Protein AF-0000000081295680 (afdb_homodimer)

Secondary structure (DSSP, 8-state):
----------HHHHHHHHHHHHHHHHHHHHHHH-GGGGGGGEEEEEEEEETTEEEESHHHHHHHHHHHTGGG-EEEEEEEEEEE-GGG-EEEEEEEEEE-TT--EEEEEEEEEEEEETTEEEEEEEEEEE-------S--GGGGGGGGG-------------/----------HHHHHHHHHHHHHHHHHHHHHHH-GGGGGGGEEEEEEEEETTEEEESHHHHHHHHHHHTGGG-EEEEEEEEEEE-GGG-EEEEEEEEEE-TT--EEEEEEEEEEEEETTEEEEEEEEEEE-------S--GGGGGGGGG-------------

Foldseek 3Di:
DDPPPPPDPDPLFVVQVVVQVVVVVVLLVCLQVPLQCNLVLAAQQAWEADPVDTDHGSVRVNVVSVVVNSVQKDWAWDDWDWDQDDPRKIKIKIWTWIAGPVRDTWIKIKIFIWDDDDPGIGTRYMYIDTDPPPPVDPPPPDPPPPPPPDDPPPPPPDPDDD/DDPPPPPDPDPLFVVQVVVQVVVVVVLLVCLQDPLLCNLVLAAQQAWEADPVDIDHGSVRVNVVSVVVNSVQKDWDWDDWDWDQDDPRKIKIKIWTWIAGPVRDTWIKIKIFIWDDDDPGIGTRYMYIDTDPPPPVDPPPPDPPPPPPPDDPPPPPPPPDDD

InterPro domains:
  IPR002075 Nuclear transport factor 2 domain [PF02136] (22-129)
  IPR018222 Nuclear transport factor 2, eukaryote [PS50177] (19-130)
  IPR018222 Nuclear transport factor 2, eukaryote [cd00780] (15-129)
  IPR032710 NTF2-like domain superfamily [SSF54427] (16-129)
  IPR039539 Ras GTPase-activating protein-binding protein [PTHR10693] (16-141)

Structure (mmCIF, N/CA/C/O backbone):
data_AF-0000000081295680-model_v1
#
loop_
_entity.id
_entity.type
_entity.pdbx_description
1 polymer OLC1v1019454C1
#
loop_
_atom_site.group_PDB
_atom_site.id
_atom_site.type_symbol
_atom_site.label_atom_id
_atom_site.label_alt_id
_atom_site.label_comp_id
_atom_site.label_asym_id
_atom_site.label_entity_id
_atom_site.label_seq_id
_atom_site.pdbx_PDB_ins_code
_atom_site.Cartn_x
_atom_site.Cartn_y
_atom_site.Cartn_z
_atom_site.occupancy
_atom_site.B_iso_or_equiv
_atom_site.auth_seq_id
_atom_site.auth_comp_id
_atom_site.auth_asym_id
_atom_site.auth_atom_id
_atom_site.pdbx_PDB_model_num
ATOM 1 N N . MET A 1 1 ? 17.703 -33.688 19.031 1 31.61 1 MET A N 1
ATOM 2 C CA . MET A 1 1 ? 16.703 -33.188 18.094 1 31.61 1 MET A CA 1
ATOM 3 C C . MET A 1 1 ? 16.406 -31.719 18.344 1 31.61 1 MET A C 1
ATOM 5 O O . MET A 1 1 ? 15.781 -31.359 19.359 1 31.61 1 MET A O 1
ATOM 9 N N . THR A 1 2 ? 17.266 -30.797 18.047 1 39.97 2 THR A N 1
ATOM 10 C CA . THR A 1 2 ? 17.375 -29.375 18.406 1 39.97 2 THR A CA 1
ATOM 11 C C . THR A 1 2 ? 16.203 -28.578 17.812 1 39.97 2 THR A C 1
ATOM 13 O O . THR A 1 2 ? 15.844 -28.766 16.656 1 39.97 2 THR A O 1
ATOM 16 N N . MET A 1 3 ? 15.219 -28.312 18.562 1 37.78 3 MET A N 1
ATOM 17 C CA . MET A 1 3 ? 14.047 -27.5 18.234 1 37.78 3 MET A CA 1
ATOM 18 C C . MET A 1 3 ? 14.43 -26.297 17.406 1 37.78 3 MET A C 1
ATOM 20 O O . MET A 1 3 ? 15.445 -25.641 17.672 1 37.78 3 MET A O 1
ATOM 24 N N . PRO A 1 4 ? 14.188 -26.297 16.094 1 43.94 4 PRO A N 1
ATOM 25 C CA . PRO A 1 4 ? 14.539 -25.078 15.383 1 43.94 4 PRO A CA 1
ATOM 26 C C . PRO A 1 4 ? 14.133 -23.812 16.125 1 43.94 4 PRO A C 1
ATOM 28 O O . PRO A 1 4 ? 13.078 -23.781 16.766 1 43.94 4 PRO A O 1
ATOM 31 N N . SER A 1 5 ? 15 -23.172 16.812 1 41.72 5 SER A N 1
ATOM 32 C CA . SER A 1 5 ? 14.828 -21.922 17.547 1 41.72 5 SER A CA 1
ATOM 33 C C . SER A 1 5 ? 13.992 -20.922 16.75 1 41.72 5 SER A C 1
ATOM 35 O O . SER A 1 5 ? 14.328 -20.594 15.617 1 41.72 5 SER A O 1
ATOM 37 N N . VAL A 1 6 ? 12.727 -20.938 16.828 1 46.84 6 VAL A N 1
ATOM 38 C CA . VAL A 1 6 ? 11.922 -19.859 16.266 1 46.84 6 VAL A CA 1
ATOM 39 C C . VAL A 1 6 ? 12.633 -18.516 16.484 1 46.84 6 VAL A C 1
ATOM 41 O O . VAL A 1 6 ? 12.93 -18.141 17.625 1 46.84 6 VAL A O 1
ATOM 44 N N . SER A 1 7 ? 13.547 -18.203 15.641 1 45.34 7 SER A N 1
ATOM 45 C CA . SER A 1 7 ? 14.359 -16.984 15.734 1 45.34 7 SER A CA 1
ATOM 46 C C . SER A 1 7 ? 13.531 -15.797 16.203 1 45.34 7 SER A C 1
ATOM 48 O O . SER A 1 7 ? 12.398 -15.609 15.758 1 45.34 7 SER A O 1
ATOM 50 N N . ALA A 1 8 ? 13.664 -15.352 17.359 1 48.41 8 ALA A N 1
ATOM 51 C CA . ALA A 1 8 ? 13.164 -14.133 17.984 1 48.41 8 ALA A CA 1
ATOM 52 C C . ALA A 1 8 ? 13.141 -12.977 16.984 1 48.41 8 ALA A C 1
ATOM 54 O O . ALA A 1 8 ? 14.016 -12.883 16.125 1 48.41 8 ALA A O 1
ATOM 55 N N . PRO A 1 9 ? 11.914 -12.422 16.797 1 54.56 9 PRO A N 1
ATOM 56 C CA . PRO A 1 9 ? 11.93 -11.281 15.875 1 54.56 9 PRO A CA 1
ATOM 57 C C . PRO A 1 9 ? 13.125 -10.359 16.109 1 54.56 9 PRO A C 1
ATOM 59 O O . PRO A 1 9 ? 13.547 -10.156 17.25 1 54.56 9 PRO A O 1
ATOM 62 N N . ASP A 1 10 ? 13.961 -10.094 15.133 1 61.59 10 ASP A N 1
ATOM 63 C CA . ASP A 1 10 ? 15.133 -9.211 15.125 1 61.59 10 ASP A CA 1
ATOM 64 C C . ASP A 1 10 ? 14.789 -7.84 15.695 1 61.59 10 ASP A C 1
ATOM 66 O O . ASP A 1 10 ? 13.742 -7.273 15.383 1 61.59 10 ASP A O 1
ATOM 70 N N . PRO A 1 11 ? 15.352 -7.465 16.844 1 62.59 11 PRO A N 1
ATOM 71 C CA . PRO A 1 11 ? 15.125 -6.176 17.5 1 62.59 11 PRO A CA 1
ATOM 72 C C . PRO A 1 11 ? 14.977 -5.023 16.5 1 62.59 11 PRO A C 1
ATOM 74 O O . PRO A 1 11 ? 14.227 -4.082 16.75 1 62.59 11 PRO A O 1
ATOM 77 N N . THR A 1 12 ? 15.656 -4.984 15.391 1 67.69 12 THR A N 1
ATOM 78 C CA . THR A 1 12 ? 15.562 -3.928 14.391 1 67.69 12 THR A CA 1
ATOM 79 C C . THR A 1 12 ? 14.172 -3.9 13.758 1 67.69 12 THR A C 1
ATOM 81 O O . THR A 1 12 ? 13.617 -2.828 13.516 1 67.69 12 THR A O 1
ATOM 84 N N . SER A 1 13 ? 13.695 -5.09 13.617 1 69.69 13 SER A N 1
ATOM 85 C CA . SER A 1 13 ? 12.359 -5.188 13.039 1 69.69 13 SER A CA 1
ATOM 86 C C . SER A 1 13 ? 11.305 -4.625 13.984 1 69.69 13 SER A C 1
ATOM 88 O O . SER A 1 13 ? 10.391 -3.918 13.562 1 69.69 13 SER A O 1
ATOM 90 N N . GLN A 1 14 ? 11.523 -4.812 15.227 1 76.62 14 GLN A N 1
ATOM 91 C CA . GLN A 1 14 ? 10.57 -4.301 16.203 1 76.62 14 GLN A CA 1
ATOM 92 C C . GLN A 1 14 ? 10.625 -2.777 16.281 1 76.62 14 GLN A C 1
ATOM 94 O O . GLN A 1 14 ? 9.586 -2.121 16.422 1 76.62 14 GLN A O 1
ATOM 99 N N . ARG A 1 15 ? 11.789 -2.277 16.188 1 77.75 15 ARG A N 1
ATOM 100 C CA . ARG A 1 15 ? 11.938 -0.826 16.203 1 77.75 15 ARG A CA 1
ATOM 101 C C . ARG A 1 15 ? 11.281 -0.2 14.977 1 77.75 15 ARG A C 1
ATOM 103 O O . ARG A 1 15 ? 10.594 0.816 15.086 1 77.75 15 ARG A O 1
ATOM 110 N N . ALA A 1 16 ? 11.508 -0.858 13.859 1 79.69 16 ALA A N 1
ATOM 111 C CA . ALA A 1 16 ? 10.898 -0.367 12.617 1 79.69 16 ALA A CA 1
ATOM 112 C C . ALA A 1 16 ? 9.375 -0.395 12.711 1 79.69 16 ALA A C 1
ATOM 114 O O . ALA A 1 16 ? 8.703 0.522 12.234 1 79.69 16 ALA A O 1
ATOM 115 N N . LYS A 1 17 ? 8.898 -1.401 13.414 1 83.06 17 LYS A N 1
ATOM 116 C CA . LYS A 1 17 ? 7.453 -1.523 13.562 1 83.06 17 LYS A CA 1
ATOM 117 C C . LYS A 1 17 ? 6.898 -0.414 14.453 1 83.06 17 LYS A C 1
ATOM 119 O O . LYS A 1 17 ? 5.891 0.211 14.109 1 83.06 17 LYS A O 1
ATOM 124 N N . VAL A 1 18 ? 7.559 -0.199 15.539 1 87.56 18 VAL A N 1
ATOM 125 C CA . VAL A 1 18 ? 7.117 0.854 16.453 1 87.56 18 VAL A CA 1
ATOM 126 C C . VAL A 1 18 ? 7.211 2.209 15.75 1 87.56 18 VAL A C 1
ATOM 128 O O . VAL A 1 18 ? 6.285 3.018 15.828 1 87.56 18 VAL A O 1
ATOM 131 N N . MET A 1 19 ? 8.234 2.445 15.023 1 88.44 19 MET A N 1
ATOM 132 C CA . MET A 1 19 ? 8.43 3.689 14.281 1 88.44 19 MET A CA 1
ATOM 133 C C . MET A 1 19 ? 7.352 3.861 13.219 1 88.44 19 MET A C 1
ATOM 135 O O . MET A 1 19 ? 6.812 4.957 13.047 1 88.44 19 MET A O 1
ATOM 139 N N . GLY A 1 20 ? 7.062 2.795 12.539 1 92.62 20 GLY A N 1
ATOM 140 C CA . GLY A 1 20 ? 6.051 2.857 11.492 1 92.62 20 GLY A CA 1
ATOM 141 C C . GLY A 1 20 ? 4.672 3.201 12.016 1 92.62 20 GLY A C 1
ATOM 142 O O . GLY A 1 20 ? 3.955 4.008 11.414 1 92.62 20 GLY A O 1
ATOM 143 N N . ILE A 1 21 ? 4.309 2.643 13.188 1 93.38 21 ILE A N 1
ATOM 144 C CA . ILE A 1 21 ? 3.012 2.898 13.797 1 93.38 21 ILE A CA 1
ATOM 145 C C . ILE A 1 21 ? 2.941 4.348 14.273 1 93.38 21 ILE A C 1
ATOM 147 O O . ILE A 1 21 ? 1.962 5.047 14.008 1 93.38 21 ILE A O 1
ATOM 151 N N . THR A 1 22 ? 3.961 4.785 14.93 1 94.75 22 THR A N 1
ATOM 152 C CA . THR A 1 22 ? 4.023 6.164 15.406 1 94.75 22 THR A CA 1
ATOM 153 C C . THR A 1 22 ? 3.955 7.145 14.234 1 94.75 22 THR A C 1
ATOM 155 O O . THR A 1 22 ? 3.244 8.148 14.305 1 94.75 22 THR A O 1
ATOM 158 N N . PHE A 1 23 ? 4.66 6.855 13.211 1 96.81 23 PHE A N 1
ATOM 159 C CA . PHE A 1 23 ? 4.637 7.691 12.016 1 96.81 23 PHE A CA 1
ATOM 160 C C . PHE A 1 23 ? 3.225 7.801 11.453 1 96.81 23 PHE A C 1
ATOM 162 O O . PHE A 1 23 ? 2.746 8.906 11.172 1 96.81 23 PHE A O 1
ATOM 169 N N . ALA A 1 24 ? 2.6 6.684 11.258 1 97.38 24 ALA A N 1
ATOM 170 C CA . ALA A 1 24 ? 1.268 6.672 10.656 1 97.38 24 ALA A CA 1
ATOM 171 C C . ALA A 1 24 ? 0.293 7.523 11.469 1 97.38 24 ALA A C 1
ATOM 173 O O . ALA A 1 24 ? -0.471 8.312 10.906 1 97.38 24 ALA A O 1
ATOM 174 N N . LYS A 1 25 ? 0.343 7.371 12.734 1 96.69 25 LYS A N 1
ATOM 175 C CA . LYS A 1 25 ? -0.543 8.133 13.609 1 96.69 25 LYS A CA 1
ATOM 176 C C . LYS A 1 25 ? -0.237 9.625 13.539 1 96.69 25 LYS A C 1
ATOM 178 O O . LYS A 1 25 ? -1.147 10.445 13.406 1 96.69 25 LYS A O 1
ATOM 183 N N . GLN A 1 26 ? 1 9.945 13.633 1 96.94 26 GLN A N 1
ATOM 184 C CA . GLN A 1 26 ? 1.416 11.336 13.586 1 96.94 26 GLN A CA 1
ATOM 185 C C . GLN A 1 26 ? 1.055 11.977 12.25 1 96.94 26 GLN A C 1
ATOM 187 O O . GLN A 1 26 ? 0.567 13.109 12.203 1 96.94 26 GLN A O 1
ATOM 192 N N . TYR A 1 27 ? 1.294 11.289 11.227 1 98 27 TYR A N 1
ATOM 193 C CA . TYR A 1 27 ? 1.008 11.773 9.883 1 98 27 TYR A CA 1
ATOM 194 C C . TYR A 1 27 ? -0.461 12.156 9.742 1 98 27 TYR A C 1
ATOM 196 O O . TYR A 1 27 ? -0.784 13.258 9.289 1 98 27 TYR A O 1
ATOM 204 N N . HIS A 1 28 ? -1.268 11.273 10.117 1 97.56 28 HIS A N 1
ATOM 205 C CA . HIS A 1 28 ? -2.691 11.492 9.891 1 97.56 28 HIS A CA 1
ATOM 206 C C . HIS A 1 28 ? -3.26 12.508 10.875 1 97.56 28 HIS A C 1
ATOM 208 O O . HIS A 1 28 ? -4.215 13.219 10.562 1 97.56 28 HIS A O 1
ATOM 214 N N . ARG A 1 29 ? -2.732 12.5 12.023 1 97 29 ARG A N 1
ATOM 215 C CA . ARG A 1 29 ? -3.096 13.57 12.945 1 97 29 ARG A CA 1
ATOM 216 C C . ARG A 1 29 ? -2.74 14.938 12.359 1 97 29 ARG A C 1
ATOM 218 O O . ARG A 1 29 ? -3.562 15.852 12.375 1 97 29 ARG A O 1
ATOM 225 N N . LE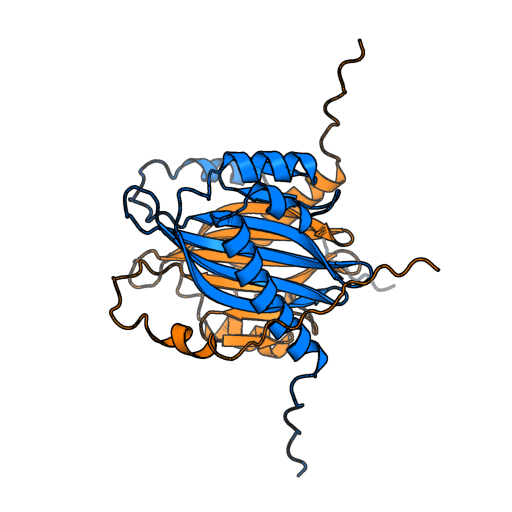U A 1 30 ? -1.464 15.117 11.883 1 97.5 30 LEU A N 1
ATOM 226 C CA . LEU A 1 30 ? -1.032 16.375 11.273 1 97.5 30 LEU A CA 1
ATOM 227 C C . LEU A 1 30 ? -1.889 16.703 10.055 1 97.5 30 LEU A C 1
ATOM 229 O O . LEU A 1 30 ? -2.225 17.859 9.828 1 97.5 30 LEU A O 1
ATOM 233 N N . LEU A 1 31 ? -2.236 15.656 9.328 1 96.69 31 LEU A N 1
ATOM 234 C CA . LEU A 1 31 ? -3.061 15.852 8.141 1 96.69 31 LEU A CA 1
ATOM 235 C C . LEU A 1 31 ? -4.379 16.531 8.5 1 96.69 31 LEU A C 1
ATOM 237 O O . LEU A 1 31 ? -4.844 17.406 7.77 1 96.69 31 LEU A O 1
ATOM 241 N N . SER A 1 32 ? -4.973 16.172 9.547 1 95.44 32 SER A N 1
ATOM 242 C CA . SER A 1 32 ? -6.273 16.703 9.938 1 95.44 32 SER A CA 1
ATOM 243 C C . SER A 1 32 ? -6.129 18 10.703 1 95.44 32 SER A C 1
ATOM 245 O O . SER A 1 32 ? -7.016 18.859 10.648 1 95.44 32 SER A O 1
ATOM 247 N N . GLN A 1 33 ? -5.07 18.266 11.391 1 96.12 33 GLN A N 1
ATOM 248 C CA . GLN A 1 33 ? -4.969 19.391 12.32 1 96.12 33 GLN A CA 1
ATOM 249 C C . GLN A 1 33 ? -4.105 20.5 11.742 1 96.12 33 GLN A C 1
ATOM 251 O O . GLN A 1 33 ? -4.426 21.688 11.898 1 96.12 33 GLN A O 1
ATOM 256 N N . GLN A 1 34 ? -2.975 20.125 11.195 1 96.75 34 GLN A N 1
ATOM 257 C CA . GLN A 1 34 ? -2.006 21.078 10.672 1 96.75 34 GLN A CA 1
ATOM 258 C C . GLN A 1 34 ? -1.446 20.609 9.336 1 96.75 34 GLN A C 1
ATOM 260 O O . GLN A 1 34 ? -0.251 20.344 9.219 1 96.75 34 GLN A O 1
ATOM 265 N N . PRO A 1 35 ? -2.318 20.641 8.273 1 96 35 PRO A N 1
ATOM 266 C CA . PRO A 1 35 ? -1.888 20.109 6.98 1 96 35 PRO A CA 1
ATOM 267 C C . PRO A 1 35 ? -0.669 20.844 6.422 1 96 35 PRO A C 1
ATOM 269 O O . PRO A 1 35 ? 0.091 20.266 5.633 1 96 35 PRO A O 1
ATOM 272 N N . GLN A 1 36 ? -0.314 22.062 6.855 1 95.25 36 GLN A N 1
ATOM 273 C CA . GLN A 1 36 ? 0.81 22.844 6.348 1 95.25 36 GLN A CA 1
ATOM 274 C C . GLN A 1 36 ? 2.139 22.297 6.852 1 95.25 36 GLN A C 1
ATOM 276 O O . GLN A 1 36 ? 3.203 22.688 6.379 1 95.25 36 GLN A O 1
ATOM 281 N N . LEU A 1 37 ? 2.072 21.359 7.789 1 96.56 37 LEU A N 1
ATOM 282 C CA . LEU A 1 37 ? 3.301 20.812 8.344 1 96.56 37 LEU A CA 1
ATOM 283 C C . LEU A 1 37 ? 3.584 19.422 7.75 1 96.56 37 LEU A C 1
ATOM 285 O O . LEU A 1 37 ? 4.676 18.891 7.93 1 96.56 37 LEU A O 1
ATOM 289 N N . VAL A 1 38 ? 2.627 18.828 7.012 1 96.38 38 VAL A N 1
ATOM 290 C CA . VAL A 1 38 ? 2.732 17.453 6.551 1 96.38 38 VAL A CA 1
ATOM 291 C C . VAL A 1 38 ? 3.869 17.328 5.539 1 96.38 38 VAL A C 1
ATOM 293 O O . VAL A 1 38 ? 4.539 16.297 5.465 1 96.38 38 VAL A O 1
ATOM 296 N N . HIS A 1 39 ? 4.168 18.422 4.816 1 94.06 39 HIS A N 1
ATOM 297 C CA . HIS A 1 39 ? 5.207 18.406 3.793 1 94.06 39 HIS A CA 1
ATOM 298 C C . HIS A 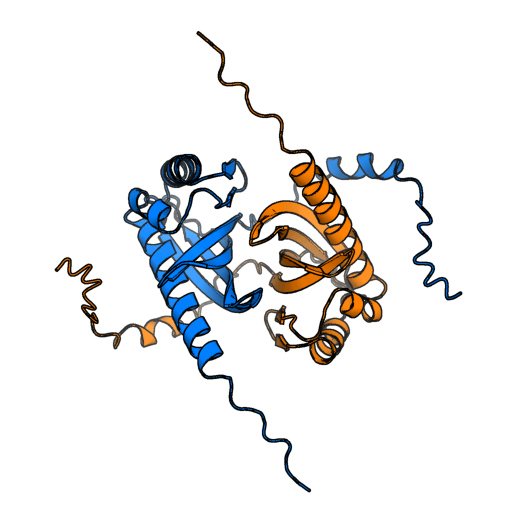1 39 ? 6.578 18.141 4.41 1 94.06 39 HIS A C 1
ATOM 300 O O . HIS A 1 39 ? 7.512 17.75 3.705 1 94.06 39 HIS A O 1
ATOM 306 N N . LYS A 1 40 ? 6.719 18.328 5.703 1 94.69 40 LYS A N 1
ATOM 307 C CA . LYS A 1 40 ? 7.996 18.125 6.379 1 94.69 40 LYS A CA 1
ATOM 308 C C . LYS A 1 40 ? 8.406 16.656 6.363 1 94.69 40 LYS A C 1
ATOM 310 O O . LYS A 1 40 ? 9.578 16.328 6.578 1 94.69 40 LYS A O 1
ATOM 315 N N . PHE A 1 41 ? 7.445 15.742 6.172 1 95.38 41 PHE A N 1
ATOM 316 C CA . PHE A 1 41 ? 7.746 14.32 6.066 1 95.38 41 PHE A CA 1
ATOM 317 C C . PHE A 1 41 ? 8.328 13.992 4.695 1 95.38 41 PHE A C 1
ATOM 319 O O . PHE A 1 41 ? 8.836 12.891 4.48 1 95.38 41 PHE A O 1
ATOM 326 N N . TYR A 1 42 ? 8.25 14.906 3.736 1 94.94 42 TYR A N 1
ATOM 327 C CA . TYR A 1 42 ? 8.633 14.648 2.352 1 94.94 42 TYR A CA 1
ATOM 328 C C . TYR A 1 42 ? 9.922 15.375 1.993 1 94.94 42 TYR A C 1
ATOM 330 O O . TYR A 1 42 ? 10.352 16.281 2.715 1 94.94 42 TYR A O 1
ATOM 338 N N . GLN A 1 43 ? 10.477 14.922 0.875 1 91.19 43 GLN A N 1
ATOM 339 C CA . GLN A 1 43 ? 11.664 15.547 0.311 1 91.19 43 GLN A CA 1
ATOM 340 C C . GLN A 1 43 ? 11.5 15.797 -1.186 1 91.19 43 GLN A C 1
ATOM 342 O O . GLN A 1 43 ? 10.422 15.578 -1.742 1 91.19 43 GLN A O 1
ATOM 347 N N . GLY A 1 44 ? 12.562 16.359 -1.749 1 88.69 44 GLY A N 1
ATOM 348 C CA . GLY A 1 44 ? 12.5 16.75 -3.148 1 88.69 44 GLY A CA 1
ATOM 349 C C . GLY A 1 44 ? 12.297 15.57 -4.09 1 88.69 44 GLY A C 1
ATOM 350 O O . GLY A 1 44 ? 11.789 15.742 -5.199 1 88.69 44 GLY A O 1
ATOM 351 N N . SER A 1 45 ? 12.602 14.383 -3.719 1 89.5 45 SER A N 1
ATOM 352 C CA . SER A 1 45 ? 12.477 13.211 -4.586 1 89.5 45 SER A CA 1
ATOM 353 C C . SER A 1 45 ? 11.227 12.406 -4.25 1 89.5 45 SER A C 1
ATOM 355 O O . SER A 1 45 ? 11.055 11.289 -4.746 1 89.5 45 SER A O 1
ATOM 357 N N . SER A 1 46 ? 10.414 12.992 -3.385 1 93.75 46 SER A N 1
ATOM 358 C CA . SER A 1 46 ? 9.234 12.266 -2.924 1 93.75 46 SER A CA 1
ATOM 359 C C . SER A 1 46 ? 8.102 12.344 -3.939 1 93.75 46 SER A C 1
ATOM 361 O O . SER A 1 46 ? 8.031 13.297 -4.727 1 93.75 46 SER A O 1
ATOM 363 N N . PHE A 1 47 ? 7.273 11.32 -3.908 1 92.94 47 PHE A N 1
ATOM 364 C CA . PHE A 1 47 ? 6.09 11.266 -4.762 1 92.94 47 PHE A CA 1
ATOM 365 C C . PHE A 1 47 ? 4.836 11.039 -3.93 1 92.94 47 PHE A C 1
ATOM 367 O O . PHE A 1 47 ? 4.844 10.234 -2.994 1 92.94 47 PHE A O 1
ATOM 374 N N . LEU A 1 48 ? 3.816 11.766 -4.273 1 93.56 48 LEU A N 1
ATOM 375 C CA . LEU A 1 48 ? 2.504 11.586 -3.666 1 93.56 48 LEU A CA 1
ATOM 376 C C . LEU A 1 48 ? 1.434 11.375 -4.73 1 93.56 48 LEU A C 1
ATOM 378 O O . LEU A 1 48 ? 1.38 12.109 -5.719 1 93.56 48 LEU A O 1
ATOM 382 N N . THR A 1 49 ? 0.666 10.344 -4.629 1 90.06 49 THR A N 1
ATOM 383 C CA . THR A 1 49 ? -0.479 10.102 -5.5 1 90.06 49 THR A CA 1
ATOM 384 C C . THR A 1 49 ? -1.785 10.203 -4.719 1 90.06 49 THR A C 1
ATOM 386 O O . THR A 1 49 ? -1.891 9.688 -3.605 1 90.06 49 THR A O 1
ATOM 389 N N . HIS A 1 50 ? -2.719 10.852 -5.32 1 87.69 50 HIS A N 1
ATOM 390 C CA . HIS A 1 50 ? -4.102 11.008 -4.883 1 87.69 50 HIS A CA 1
ATOM 391 C C . HIS A 1 50 ? -5.07 10.867 -6.055 1 87.69 50 HIS A C 1
ATOM 393 O O . HIS A 1 50 ? -4.68 11.047 -7.211 1 87.69 50 HIS A O 1
ATOM 399 N N . PRO A 1 51 ? -6.258 10.266 -5.949 1 76.06 51 PRO A N 1
ATOM 400 C CA . PRO A 1 51 ? -7.156 9.969 -7.066 1 76.06 51 PRO A CA 1
ATOM 401 C C . PRO A 1 51 ? -7.199 11.094 -8.102 1 76.06 51 PRO A C 1
ATOM 403 O O . PRO A 1 51 ? -7.215 10.828 -9.305 1 76.06 51 PRO A O 1
ATOM 406 N N . ASP A 1 52 ? -7.148 12.273 -7.742 1 67.69 52 ASP A N 1
ATOM 407 C CA . ASP A 1 52 ? -7.316 13.312 -8.75 1 67.69 52 ASP A CA 1
ATOM 408 C C . ASP A 1 52 ? -6.043 14.148 -8.891 1 67.69 52 ASP A C 1
ATOM 410 O O . ASP A 1 52 ? -6.066 15.234 -9.477 1 67.69 52 ASP A O 1
ATOM 414 N N . SER A 1 53 ? -5.035 13.484 -8.43 1 72.5 53 SER A N 1
ATOM 415 C CA . SER A 1 53 ? -3.867 14.359 -8.484 1 72.5 53 SER A CA 1
ATOM 416 C C . SER A 1 53 ? -2.596 13.609 -8.094 1 72.5 53 SER A C 1
ATOM 418 O O . SER A 1 53 ? -2.609 12.781 -7.184 1 72.5 53 SER A O 1
ATOM 420 N N . ASP A 1 54 ? -1.628 13.828 -9.008 1 74.25 54 ASP A N 1
ATOM 421 C CA . ASP A 1 54 ? -0.295 13.359 -8.648 1 74.25 54 ASP A CA 1
ATOM 422 C C . ASP A 1 54 ? 0.63 14.531 -8.32 1 74.25 54 ASP A C 1
ATOM 424 O O . ASP A 1 54 ? 0.502 15.609 -8.898 1 74.25 54 ASP A O 1
ATOM 428 N N . GLY A 1 55 ? 1.311 14.422 -7.176 1 74 55 GLY A N 1
ATOM 429 C CA . GLY A 1 55 ? 2.314 15.422 -6.844 1 74 55 GLY A CA 1
ATOM 430 C C . GLY A 1 55 ? 3.719 14.852 -6.77 1 74 55 GLY A C 1
ATOM 431 O O . GLY A 1 55 ? 3.916 13.734 -6.293 1 74 55 GLY A O 1
ATOM 432 N N . THR A 1 56 ? 4.477 15.617 -7.488 1 75.44 56 THR A N 1
ATOM 433 C CA . THR A 1 56 ? 5.895 15.281 -7.398 1 75.44 56 THR A CA 1
ATOM 434 C C . THR A 1 56 ? 6.668 16.391 -6.703 1 75.44 56 THR A C 1
ATOM 436 O O . THR A 1 56 ? 6.359 17.578 -6.879 1 75.44 56 THR A O 1
ATOM 439 N N . MET A 1 57 ? 7.578 16.031 -5.82 1 71.12 57 MET A N 1
ATOM 440 C CA . MET A 1 57 ? 8.484 16.953 -5.137 1 71.12 57 MET A CA 1
ATOM 441 C C . MET A 1 57 ? 7.77 17.688 -4.012 1 71.12 57 MET A C 1
ATOM 443 O O . MET A 1 57 ? 6.547 17.828 -4.031 1 71.12 57 MET A O 1
ATOM 447 N N . THR A 1 58 ? 8.516 18.219 -3.117 1 75.62 58 THR A N 1
ATOM 448 C CA . THR A 1 58 ? 8.031 18.734 -1.841 1 75.62 58 THR A CA 1
ATOM 449 C C . THR A 1 58 ? 7.066 19.891 -2.057 1 75.62 58 THR A C 1
ATOM 451 O O . THR A 1 58 ? 6.004 19.953 -1.431 1 75.62 58 THR A O 1
ATOM 454 N N . THR A 1 59 ? 7.414 20.828 -2.881 1 77.69 59 THR A N 1
ATOM 455 C CA . THR A 1 59 ? 6.574 22 -3.045 1 77.69 59 THR A CA 1
ATOM 456 C C . THR A 1 59 ? 5.219 21.625 -3.631 1 77.69 59 THR A C 1
ATOM 458 O O . THR A 1 59 ? 4.176 22.047 -3.121 1 77.69 59 THR A O 1
ATOM 461 N N . GLU A 1 60 ? 5.25 20.828 -4.566 1 87.56 60 GLU A N 1
ATOM 462 C CA . GLU A 1 60 ? 3.996 20.391 -5.18 1 87.56 60 GLU A CA 1
ATOM 463 C C . GLU A 1 60 ? 3.188 19.516 -4.223 1 87.56 60 GLU A C 1
ATOM 465 O O . GLU A 1 60 ? 1.964 19.641 -4.148 1 87.56 60 GLU A O 1
ATOM 470 N N . ILE A 1 61 ? 3.881 18.766 -3.514 1 91.75 61 ILE A N 1
ATOM 471 C CA . ILE A 1 61 ? 3.221 17.891 -2.543 1 91.75 61 ILE A CA 1
ATOM 472 C C . ILE A 1 61 ? 2.549 18.75 -1.467 1 91.75 61 ILE A C 1
ATOM 474 O O . ILE A 1 61 ? 1.406 18.484 -1.083 1 91.75 61 ILE A O 1
ATOM 478 N N . ASN A 1 62 ? 3.289 19.781 -1.045 1 92.62 62 ASN A N 1
ATOM 479 C CA . ASN A 1 62 ? 2.713 20.688 -0.054 1 92.62 62 ASN A CA 1
ATOM 480 C C . ASN A 1 62 ? 1.422 21.328 -0.559 1 92.62 62 ASN A C 1
ATOM 482 O O . ASN A 1 62 ? 0.403 21.297 0.133 1 92.62 62 ASN A O 1
ATOM 486 N N . ASN A 1 63 ? 1.489 21.875 -1.713 1 92.62 63 ASN A N 1
ATOM 487 C CA . ASN A 1 63 ? 0.314 22.516 -2.295 1 92.62 63 ASN A CA 1
ATOM 488 C C . ASN A 1 63 ? -0.85 21.547 -2.426 1 92.62 63 ASN A C 1
ATOM 490 O O . ASN A 1 63 ? -1.998 21.891 -2.156 1 92.62 63 ASN A O 1
ATOM 494 N N . LYS A 1 64 ? -0.584 20.359 -2.826 1 91.31 64 LYS A N 1
ATOM 495 C CA . LYS A 1 64 ? -1.624 19.344 -2.982 1 91.31 64 LYS A CA 1
ATOM 496 C C . LYS A 1 64 ? -2.248 18.984 -1.638 1 91.31 64 LYS A C 1
ATOM 498 O O . LYS A 1 64 ? -3.473 18.969 -1.5 1 91.31 64 LYS A O 1
ATOM 503 N N . ILE A 1 65 ? -1.425 18.75 -0.689 1 93 65 ILE A N 1
ATOM 504 C CA . ILE A 1 65 ? -1.908 18.344 0.625 1 93 65 ILE A CA 1
ATOM 505 C C . ILE A 1 65 ? -2.836 19.422 1.189 1 93 65 ILE A C 1
ATOM 507 O O . ILE A 1 65 ? -3.928 19.109 1.673 1 93 65 ILE A O 1
ATOM 511 N N . ILE A 1 66 ? -2.383 20.641 1.047 1 93.94 66 ILE A N 1
ATOM 512 C CA . ILE A 1 66 ? -3.182 21.766 1.548 1 93.94 66 ILE A CA 1
ATOM 513 C C . ILE A 1 66 ? -4.504 21.828 0.79 1 93.94 66 ILE A C 1
ATOM 515 O O . ILE A 1 66 ? -5.562 22.031 1.392 1 93.94 66 ILE A O 1
ATOM 519 N N . SER A 1 67 ? -4.473 21.594 -0.436 1 92.31 67 SER A N 1
ATOM 520 C CA . SER A 1 67 ? -5.648 21.75 -1.29 1 92.31 67 SER A CA 1
ATOM 521 C C . SER A 1 67 ? -6.691 20.672 -0.993 1 92.31 67 SER A C 1
ATOM 523 O O . SER A 1 67 ? -7.871 20.844 -1.307 1 92.31 67 SER A O 1
ATOM 525 N N . PHE A 1 68 ? -6.32 19.578 -0.453 1 90.31 68 PHE A N 1
ATOM 526 C CA . PHE A 1 68 ? -7.246 18.484 -0.204 1 90.31 68 PHE A CA 1
ATOM 527 C C . PHE A 1 68 ? -8.203 18.828 0.935 1 90.31 68 PHE A C 1
ATOM 529 O O . PHE A 1 68 ? -9.289 18.25 1.032 1 90.31 68 PHE A O 1
ATOM 536 N N . GLY A 1 69 ? -7.852 19.703 1.877 1 94.25 69 GLY A N 1
ATOM 537 C CA . GLY A 1 69 ? -8.734 20.172 2.936 1 94.25 69 GLY A CA 1
ATOM 538 C C . GLY A 1 69 ? -9.031 19.109 3.979 1 94.25 69 GLY A C 1
ATOM 539 O O . GLY A 1 69 ? -10.18 18.969 4.406 1 94.25 69 GLY A O 1
ATOM 540 N N . TYR A 1 70 ? -7.984 18.438 4.41 1 94.5 70 TYR A N 1
ATOM 541 C CA . TYR A 1 70 ? -8.18 17.359 5.363 1 94.5 70 TYR A CA 1
ATOM 542 C C . TYR A 1 70 ? -8.617 17.891 6.719 1 94.5 70 TYR A C 1
ATOM 544 O O . TYR A 1 70 ? -9.086 17.141 7.574 1 94.5 70 TYR A O 1
ATOM 552 N N . GLU A 1 71 ? -8.508 19.188 6.922 1 93.88 71 GLU A N 1
ATOM 553 C CA . GLU A 1 71 ? -8.961 19.797 8.172 1 93.88 71 GLU A CA 1
ATOM 554 C C . GLU A 1 71 ? -10.469 19.688 8.328 1 93.88 71 GLU A C 1
ATOM 556 O O . GLU A 1 71 ? -11 19.859 9.43 1 93.88 71 GLU A O 1
ATOM 561 N N . ASN A 1 72 ? -11.148 19.375 7.305 1 95.25 72 ASN A N 1
ATOM 562 C CA . ASN A 1 72 ? -12.602 19.234 7.332 1 95.25 72 ASN A CA 1
ATOM 563 C C . ASN A 1 72 ? -13.016 17.781 7.516 1 95.25 72 ASN A C 1
ATOM 565 O O . ASN A 1 72 ? -14.195 17.453 7.359 1 95.25 72 ASN A O 1
ATOM 569 N N . TYR A 1 73 ? -12.016 16.953 7.832 1 94.56 73 TYR A N 1
ATOM 570 C CA . TYR A 1 73 ? -12.305 15.539 7.984 1 94.56 73 TYR A CA 1
ATOM 571 C C . TYR A 1 73 ? -11.844 15.023 9.344 1 94.56 73 TYR A C 1
ATOM 573 O O . TYR A 1 73 ? -10.859 15.523 9.898 1 94.56 73 TYR A O 1
ATOM 581 N N . THR A 1 74 ? -12.594 14.039 9.852 1 96.06 74 THR A N 1
ATOM 582 C CA . THR A 1 74 ? -12.062 13.164 10.891 1 96.06 74 THR A CA 1
ATOM 583 C C . THR A 1 74 ? -11.438 11.914 10.281 1 96.06 74 THR A C 1
ATOM 585 O O . THR A 1 74 ? -12.016 11.305 9.375 1 96.06 74 THR A O 1
ATOM 588 N N . ILE A 1 75 ? -10.289 11.641 10.758 1 96.5 75 ILE A N 1
ATOM 589 C CA . ILE A 1 75 ? -9.562 10.484 10.234 1 96.5 75 ILE A CA 1
ATOM 590 C C . ILE A 1 75 ? -9.406 9.438 11.336 1 96.5 75 ILE A C 1
ATOM 592 O O . ILE A 1 75 ? -8.844 9.727 12.398 1 96.5 75 ILE A O 1
ATOM 596 N N . GLU A 1 76 ? -9.922 8.281 11.094 1 95.81 76 GLU A N 1
ATOM 597 C CA . GLU A 1 76 ? -9.766 7.152 12.008 1 95.81 76 GLU A CA 1
ATOM 598 C C . GLU A 1 76 ? -8.969 6.023 11.359 1 95.81 76 GLU A C 1
ATOM 600 O O . GLU A 1 76 ? -9.406 5.441 10.367 1 95.81 76 GLU A O 1
ATOM 605 N N . ILE A 1 77 ? -7.855 5.703 11.969 1 94.81 77 ILE A N 1
ATOM 606 C CA . ILE A 1 77 ? -7.027 4.613 11.461 1 94.81 77 ILE A CA 1
ATOM 607 C C . ILE A 1 77 ? -7.559 3.279 11.977 1 94.81 77 ILE A C 1
ATOM 609 O O . ILE A 1 77 ? -7.816 3.127 13.172 1 94.81 77 ILE A O 1
ATOM 613 N N . GLU A 1 78 ? -7.727 2.328 11.141 1 92.06 78 GLU A N 1
ATOM 614 C CA . GLU A 1 78 ? -8.227 1.011 11.516 1 92.06 78 GLU A CA 1
ATOM 615 C C . GLU A 1 78 ? -7.102 -0.014 11.578 1 92.06 78 GLU A C 1
ATOM 617 O O . GLU A 1 78 ? -7.043 -0.825 12.5 1 92.06 78 GLU A O 1
ATOM 622 N N . THR A 1 79 ? -6.285 -0.077 10.617 1 89.44 79 THR A N 1
ATOM 623 C CA . THR A 1 79 ? -5.172 -1.019 10.602 1 89.44 79 THR A CA 1
ATOM 624 C C . THR A 1 79 ? -3.9 -0.346 10.094 1 89.44 79 THR A C 1
ATOM 626 O O . THR A 1 79 ? -3.965 0.584 9.289 1 89.44 79 THR A O 1
ATOM 629 N N . VAL A 1 80 ? -2.738 -0.765 10.641 1 92.69 80 VAL A N 1
ATOM 630 C CA . VAL A 1 80 ? -1.413 -0.397 10.156 1 92.69 80 VAL A CA 1
ATOM 631 C C . VAL A 1 80 ? -0.568 -1.653 9.961 1 92.69 80 VAL A C 1
ATOM 633 O O . VAL A 1 80 ? -0.284 -2.373 10.922 1 92.69 80 VAL A O 1
ATOM 636 N N . ASN A 1 81 ? -0.246 -1.924 8.75 1 91.12 81 ASN A N 1
ATOM 637 C CA . ASN A 1 81 ? 0.665 -3.016 8.43 1 91.12 81 ASN A CA 1
ATOM 638 C C . ASN A 1 81 ? 2.057 -2.5 8.07 1 91.12 81 ASN A C 1
ATOM 640 O O . ASN A 1 81 ? 2.195 -1.587 7.254 1 91.12 81 ASN A O 1
ATOM 644 N N . ILE A 1 82 ? 3.041 -3.084 8.711 1 92.31 82 ILE A N 1
ATOM 645 C CA . ILE A 1 82 ? 4.414 -2.625 8.523 1 92.31 82 ILE A CA 1
ATOM 646 C C . ILE A 1 82 ? 5.289 -3.793 8.07 1 92.31 82 ILE A C 1
ATOM 648 O O . ILE A 1 82 ? 5.215 -4.887 8.633 1 92.31 82 ILE A O 1
ATOM 652 N N . GLN A 1 83 ? 6 -3.551 7.055 1 92.75 83 GLN A N 1
ATOM 653 C CA . GLN A 1 83 ? 6.988 -4.508 6.566 1 92.75 83 GLN A CA 1
ATOM 654 C C . GLN A 1 83 ? 8.367 -3.869 6.465 1 92.75 83 GLN A C 1
ATOM 656 O O . GLN A 1 83 ? 8.5 -2.719 6.043 1 92.75 83 GLN A O 1
ATOM 661 N N . ASP A 1 84 ? 9.375 -4.695 6.855 1 92.25 84 ASP A N 1
ATOM 662 C CA . ASP A 1 84 ? 10.727 -4.309 6.457 1 92.25 84 ASP A CA 1
ATOM 663 C C . ASP A 1 84 ? 10.891 -4.355 4.941 1 92.25 84 ASP A C 1
ATOM 665 O O . ASP A 1 84 ? 10.219 -5.137 4.262 1 92.25 84 ASP A O 1
ATOM 669 N N . SER A 1 85 ? 11.758 -3.434 4.484 1 93.38 85 SER A N 1
ATOM 670 C CA . SER A 1 85 ? 11.898 -3.393 3.031 1 93.38 85 SER A CA 1
ATOM 671 C C . SER A 1 85 ? 13.352 -3.162 2.625 1 93.38 85 SER A C 1
ATOM 673 O O . SER A 1 85 ? 14.273 -3.479 3.381 1 93.38 85 SER A O 1
ATOM 675 N N . TYR A 1 86 ? 13.469 -2.725 1.42 1 91.94 86 TYR A N 1
ATOM 676 C CA . TYR A 1 86 ? 14.727 -2.537 0.703 1 91.94 86 TYR A CA 1
ATOM 677 C C . TYR A 1 86 ? 15.633 -1.547 1.43 1 91.94 86 TYR A C 1
ATOM 679 O O . TYR A 1 86 ? 15.195 -0.443 1.773 1 91.94 86 TYR A O 1
ATOM 687 N N . GLN A 1 87 ? 16.875 -1.914 1.788 1 92 87 GLN A N 1
ATOM 688 C CA . GLN A 1 87 ? 17.922 -1.052 2.35 1 92 87 GLN A CA 1
ATOM 689 C C . GLN A 1 87 ? 17.406 -0.297 3.57 1 92 87 GLN A C 1
ATOM 691 O O . GLN A 1 87 ? 17.469 0.933 3.623 1 92 87 GLN A O 1
ATOM 696 N N . ALA A 1 88 ? 16.859 -1.011 4.527 1 91 88 ALA A N 1
ATOM 697 C CA . ALA A 1 88 ? 16.422 -0.528 5.832 1 91 88 ALA A CA 1
ATOM 698 C C . ALA A 1 88 ? 15.227 0.413 5.699 1 91 88 ALA A C 1
ATOM 700 O O . ALA A 1 88 ? 14.984 1.241 6.578 1 91 88 ALA A O 1
ATOM 701 N N . SER A 1 89 ? 14.641 0.313 4.539 1 95.25 89 SER A N 1
ATOM 702 C CA . SER A 1 89 ? 13.414 1.08 4.344 1 95.25 89 SER A CA 1
ATOM 703 C C . SER A 1 89 ? 12.219 0.376 4.973 1 95.25 89 SER A C 1
ATOM 705 O O . SER A 1 89 ? 12.344 -0.74 5.48 1 95.25 89 SER A O 1
ATOM 707 N N . ILE A 1 90 ? 11.141 1.093 4.992 1 95.44 90 ILE A N 1
ATOM 708 C CA . ILE A 1 90 ? 9.938 0.574 5.629 1 95.44 90 ILE A CA 1
ATOM 709 C C . ILE A 1 90 ? 8.75 0.726 4.68 1 95.44 90 ILE A C 1
ATOM 711 O O . ILE A 1 90 ? 8.555 1.789 4.086 1 95.44 90 ILE A O 1
ATOM 715 N N . PHE A 1 91 ? 8.008 -0.337 4.512 1 96.25 91 PHE A N 1
ATOM 716 C CA . PHE A 1 91 ? 6.773 -0.347 3.732 1 96.25 91 PHE A CA 1
ATOM 717 C C . PHE A 1 91 ? 5.555 -0.38 4.648 1 96.25 91 PHE A C 1
ATOM 719 O O . PHE A 1 91 ? 5.418 -1.285 5.473 1 96.25 91 PHE A O 1
ATOM 726 N N . ILE A 1 92 ? 4.68 0.612 4.469 1 96.5 92 ILE A N 1
ATOM 727 C CA . ILE A 1 92 ? 3.553 0.762 5.387 1 96.5 92 ILE A CA 1
ATOM 728 C C . ILE A 1 92 ? 2.246 0.797 4.598 1 96.5 92 ILE A C 1
ATOM 730 O O . ILE A 1 92 ? 2.152 1.469 3.568 1 96.5 92 ILE A O 1
ATOM 734 N N . GLN A 1 93 ? 1.271 0.112 5.066 1 94.31 93 GLN A N 1
ATOM 735 C CA . GLN A 1 93 ? -0.092 0.234 4.562 1 94.31 93 GLN A CA 1
ATOM 736 C C . GLN A 1 93 ? -1.067 0.569 5.684 1 94.31 93 GLN A C 1
ATOM 738 O O . GLN A 1 93 ? -1.12 -0.131 6.699 1 94.31 93 GLN A O 1
ATOM 743 N N . VAL A 1 94 ? -1.807 1.602 5.465 1 94.94 94 VAL A N 1
ATOM 744 C CA . VAL A 1 94 ? -2.77 2.07 6.453 1 94.94 94 VAL A CA 1
ATOM 745 C C . VAL A 1 94 ? -4.184 1.976 5.887 1 94.94 94 VAL A C 1
ATOM 747 O O . VAL A 1 94 ? -4.418 2.322 4.727 1 94.94 94 VAL A O 1
ATOM 750 N N . THR A 1 95 ? -5.098 1.486 6.645 1 91.81 95 THR A N 1
ATOM 751 C CA . THR A 1 95 ? -6.52 1.571 6.328 1 91.81 95 THR A CA 1
ATOM 752 C C . THR A 1 95 ? -7.27 2.324 7.422 1 91.81 95 THR A C 1
ATOM 754 O O . THR A 1 95 ? -6.824 2.373 8.57 1 91.81 95 THR A O 1
ATOM 757 N N . GLY A 1 96 ? -8.359 2.977 7.004 1 93.38 96 GLY A N 1
ATOM 758 C CA . GLY A 1 96 ? -9.164 3.713 7.965 1 93.38 96 GLY A CA 1
ATOM 759 C C . GLY A 1 96 ? -10.43 4.301 7.359 1 93.38 96 GLY A C 1
ATOM 760 O O . GLY A 1 96 ? -10.906 3.83 6.324 1 93.38 96 GLY A O 1
ATOM 761 N N . CYS A 1 97 ? -10.93 5.25 8.086 1 93.81 97 CYS A N 1
ATOM 762 C CA . CYS A 1 97 ? -12.164 5.922 7.688 1 93.81 97 CYS A CA 1
ATOM 763 C C . CYS A 1 97 ? -11.992 7.438 7.723 1 93.81 97 CYS A C 1
ATOM 765 O O . CYS A 1 97 ? -11.438 7.98 8.68 1 93.81 97 CYS A O 1
ATOM 767 N N . LEU A 1 98 ? -12.367 7.988 6.648 1 93.62 98 LEU A N 1
ATOM 768 C CA . LEU A 1 98 ? -12.461 9.438 6.543 1 93.62 98 LEU A CA 1
ATOM 769 C C . LEU A 1 98 ? -13.906 9.906 6.656 1 93.62 98 LEU A C 1
ATOM 771 O O . LEU A 1 98 ? -14.773 9.43 5.922 1 93.62 98 LEU A O 1
ATOM 775 N N . THR A 1 99 ? -14.117 10.766 7.594 1 94.94 99 THR A N 1
ATOM 776 C CA . THR A 1 99 ? -15.469 11.297 7.758 1 94.94 99 THR A CA 1
ATOM 777 C C . THR A 1 99 ? -15.477 12.812 7.586 1 94.94 99 THR A C 1
ATOM 779 O O . THR A 1 99 ? -14.781 13.523 8.312 1 94.94 99 THR A O 1
ATOM 782 N N . GLY A 1 100 ? -16.312 13.305 6.641 1 93.75 100 GLY A N 1
ATOM 783 C CA . GLY A 1 100 ? -16.422 14.734 6.395 1 93.75 100 GLY A CA 1
ATOM 784 C C . GLY A 1 100 ? -17.531 15.391 7.188 1 93.75 100 GLY A C 1
ATOM 785 O O . GLY A 1 100 ? -18.047 14.82 8.148 1 93.75 100 GLY A O 1
ATOM 786 N N . THR A 1 101 ? -17.766 16.609 6.719 1 94.31 101 THR A N 1
ATOM 787 C CA . THR A 1 101 ? -18.797 17.391 7.379 1 94.31 101 THR A CA 1
ATOM 788 C C . THR A 1 101 ? -20.172 16.781 7.148 1 94.31 101 THR A C 1
ATOM 790 O O . THR A 1 101 ? -21.109 17.047 7.918 1 94.31 101 THR A O 1
ATOM 793 N N . ASP A 1 102 ? -20.297 15.961 6.125 1 93.38 102 ASP A N 1
ATOM 794 C CA . ASP A 1 102 ? -21.562 15.281 5.836 1 93.38 102 ASP A CA 1
ATOM 795 C C . ASP A 1 102 ? -21.766 14.086 6.762 1 93.38 102 ASP A C 1
ATOM 797 O O . ASP A 1 102 ? -22.797 13.422 6.707 1 93.38 102 ASP A O 1
ATOM 801 N N . ASN A 1 103 ? -20.859 13.766 7.531 1 93.5 103 ASN A N 1
ATOM 802 C CA . ASN A 1 103 ? -20.891 12.711 8.539 1 93.5 103 ASN A CA 1
ATOM 803 C C . ASN A 1 103 ? -20.969 11.328 7.902 1 93.5 103 ASN A C 1
ATOM 805 O O . ASN A 1 103 ? -21.547 10.406 8.484 1 93.5 103 ASN A O 1
ATOM 809 N N . VAL A 1 104 ? -20.516 11.227 6.652 1 91.81 104 VAL A N 1
ATOM 810 C CA . VAL A 1 104 ? -20.484 9.938 5.977 1 91.81 104 VAL A CA 1
ATOM 811 C C . VAL A 1 104 ? -19.078 9.367 6.012 1 91.81 104 VAL A C 1
ATOM 813 O O . VAL A 1 104 ? -18.141 9.945 5.441 1 91.81 104 VAL A O 1
ATOM 816 N N . PRO A 1 105 ? -18.969 8.258 6.648 1 92.06 105 PRO A N 1
ATOM 817 C CA . PRO A 1 105 ? -17.656 7.633 6.668 1 92.06 105 PRO A CA 1
ATOM 818 C C . PRO A 1 105 ? -17.266 7.02 5.32 1 92.06 105 PRO A C 1
ATOM 820 O O . PRO A 1 105 ? -18.094 6.371 4.68 1 92.06 105 PRO A O 1
ATOM 823 N N . ARG A 1 106 ? -16.062 7.23 4.922 1 90.62 106 ARG A N 1
ATOM 824 C CA . ARG A 1 106 ? -15.508 6.66 3.701 1 90.62 106 ARG A CA 1
ATOM 825 C C . ARG A 1 106 ? -14.227 5.895 3.992 1 90.62 106 ARG A C 1
ATOM 827 O O . ARG A 1 106 ? -13.289 6.445 4.578 1 90.62 106 ARG A O 1
ATOM 834 N N . LYS A 1 107 ? -14.258 4.699 3.588 1 90.56 107 LYS A N 1
ATOM 835 C CA . LYS A 1 107 ? -13.07 3.879 3.793 1 90.56 107 LYS A CA 1
ATOM 836 C C . LYS A 1 107 ? -11.922 4.34 2.895 1 90.56 107 LYS A C 1
ATOM 838 O O . LYS A 1 107 ? -12.141 4.703 1.737 1 90.56 107 LYS A O 1
ATOM 843 N N . PHE A 1 108 ? -10.766 4.309 3.537 1 91.69 108 PHE A N 1
ATOM 844 C CA . PHE A 1 108 ? -9.609 4.688 2.725 1 91.69 108 PHE A CA 1
ATOM 845 C C . PHE A 1 108 ? -8.453 3.727 2.949 1 91.69 108 PHE A C 1
ATOM 847 O O . PHE A 1 108 ? -8.453 2.955 3.912 1 91.69 108 PHE A O 1
ATOM 854 N N . MET A 1 109 ? -7.574 3.74 2.027 1 91.75 109 MET A N 1
ATOM 855 C CA . MET A 1 109 ? -6.285 3.064 2.143 1 91.75 109 MET A CA 1
ATOM 856 C C . MET A 1 109 ? -5.148 3.982 1.704 1 91.75 109 MET A C 1
ATOM 858 O O . MET A 1 109 ? -5.273 4.699 0.71 1 91.75 109 MET A O 1
ATOM 862 N N . ARG A 1 110 ? -4.137 3.998 2.475 1 93.81 110 ARG A N 1
ATOM 863 C CA . ARG A 1 110 ? -2.926 4.746 2.148 1 93.81 110 ARG A CA 1
ATOM 864 C C . ARG A 1 110 ? -1.682 3.883 2.336 1 93.81 110 ARG A C 1
ATOM 866 O O . ARG A 1 110 ? -1.571 3.146 3.318 1 93.81 110 ARG A O 1
ATOM 873 N N . SER A 1 111 ? -0.784 3.924 1.396 1 96.62 111 SER A N 1
ATOM 874 C CA . SER A 1 111 ? 0.484 3.211 1.496 1 96.62 111 SER A CA 1
ATOM 875 C C . SER A 1 111 ? 1.666 4.176 1.455 1 96.62 111 SER A C 1
ATOM 877 O O . SER A 1 111 ? 1.626 5.184 0.748 1 96.62 111 SER A O 1
ATOM 879 N N . PHE A 1 112 ? 2.66 3.844 2.225 1 97.75 112 PHE A N 1
ATOM 880 C CA . PHE A 1 112 ? 3.875 4.648 2.283 1 97.75 112 PHE A CA 1
ATOM 881 C C . PHE A 1 112 ? 5.109 3.783 2.061 1 97.75 112 PHE A C 1
ATOM 883 O O . PHE A 1 112 ? 5.152 2.631 2.494 1 97.75 112 PHE A O 1
ATOM 890 N N . PHE A 1 113 ? 6.055 4.336 1.486 1 97.38 113 PHE A N 1
ATOM 891 C CA . PHE A 1 113 ? 7.422 3.83 1.521 1 97.38 113 PHE A CA 1
ATOM 892 C C . PHE A 1 113 ? 8.352 4.832 2.189 1 97.38 113 PHE A C 1
ATOM 894 O O . PHE A 1 113 ? 8.555 5.938 1.682 1 97.38 113 PHE A O 1
ATOM 901 N N . LEU A 1 114 ? 8.93 4.465 3.309 1 96.94 114 LEU A N 1
ATOM 902 C CA . LEU A 1 114 ? 9.844 5.32 4.062 1 96.94 114 LEU A CA 1
ATOM 903 C C . LEU A 1 114 ? 11.289 4.918 3.82 1 96.94 114 LEU A C 1
ATOM 905 O O . LEU A 1 114 ? 11.633 3.738 3.902 1 96.94 114 LEU A O 1
ATOM 909 N N . THR A 1 115 ? 12.086 5.895 3.531 1 95.69 115 THR A N 1
ATOM 910 C CA . THR A 1 115 ? 13.508 5.641 3.316 1 95.69 115 THR A CA 1
ATOM 911 C C . THR A 1 115 ? 14.352 6.32 4.395 1 95.69 115 THR A C 1
ATOM 913 O O . THR A 1 115 ? 14.039 7.438 4.812 1 95.69 115 THR A O 1
ATOM 916 N N . PRO A 1 116 ? 15.375 5.582 4.754 1 91.81 116 PRO A N 1
ATOM 917 C CA . PRO A 1 116 ? 16.25 6.215 5.738 1 91.81 116 PRO A CA 1
ATOM 918 C C . PRO A 1 116 ? 17.016 7.414 5.168 1 91.81 116 PRO A C 1
ATOM 920 O O . PRO A 1 116 ? 17.406 7.402 3.996 1 91.81 116 PRO A O 1
ATOM 923 N N . HIS A 1 117 ? 17.047 8.406 5.953 1 85.62 117 HIS A N 1
ATOM 924 C CA . HIS A 1 117 ? 17.828 9.602 5.637 1 85.62 117 HIS A CA 1
ATOM 925 C C . HIS A 1 117 ? 18.422 10.219 6.895 1 85.62 117 HIS A C 1
ATOM 927 O O . HIS A 1 117 ? 17.688 10.664 7.781 1 85.62 117 HIS A O 1
ATOM 933 N N . GLU A 1 118 ? 19.797 10.281 6.832 1 83.69 118 GLU A N 1
ATOM 934 C CA . GLU A 1 118 ? 20.5 10.789 8 1 83.69 118 GLU A CA 1
ATOM 935 C C . GLU A 1 118 ? 20.047 10.07 9.273 1 83.69 118 GLU A C 1
ATOM 937 O O . GLU A 1 118 ? 20.125 8.844 9.359 1 83.69 118 GLU A O 1
ATOM 942 N N . THR A 1 119 ? 19.406 10.805 10.227 1 80.12 119 THR A N 1
ATOM 943 C CA . THR A 1 119 ? 19.016 10.203 11.5 1 80.12 119 THR A CA 1
ATOM 944 C C . THR A 1 119 ? 17.531 9.891 11.508 1 80.12 119 THR A C 1
ATOM 946 O O . THR A 1 119 ? 16.984 9.484 12.539 1 80.12 119 THR A O 1
ATOM 949 N N . GLY A 1 120 ? 16.922 9.938 10.391 1 87.81 120 GLY A N 1
ATOM 950 C CA . GLY A 1 120 ? 15.492 9.695 10.375 1 87.81 120 GLY A CA 1
ATOM 951 C C . GLY A 1 120 ? 15 9.086 9.07 1 87.81 120 GLY A C 1
ATOM 952 O O . GLY A 1 120 ? 15.742 8.367 8.398 1 87.81 120 GLY A O 1
ATOM 953 N N . TYR A 1 121 ? 13.773 9.078 8.922 1 93.75 121 TYR A N 1
ATOM 954 C CA . TYR A 1 121 ? 13.102 8.594 7.723 1 93.75 121 TYR A CA 1
ATOM 955 C C . TYR A 1 121 ? 12.32 9.711 7.047 1 93.75 121 TYR A C 1
ATOM 957 O O . TYR A 1 121 ? 11.906 10.672 7.703 1 93.75 121 TYR A O 1
ATOM 965 N N . PHE A 1 122 ? 12.203 9.625 5.793 1 94.44 122 PHE A N 1
ATOM 966 C CA . PHE A 1 122 ? 11.258 10.484 5.09 1 94.44 122 PHE A CA 1
ATOM 967 C C . PHE A 1 122 ? 10.328 9.656 4.207 1 94.44 122 PHE A C 1
ATOM 969 O O . PHE A 1 122 ? 10.609 8.492 3.926 1 94.44 122 PHE A O 1
ATOM 976 N N . VAL A 1 123 ? 9.281 10.258 3.834 1 96.94 123 VAL A N 1
ATOM 977 C CA . VAL A 1 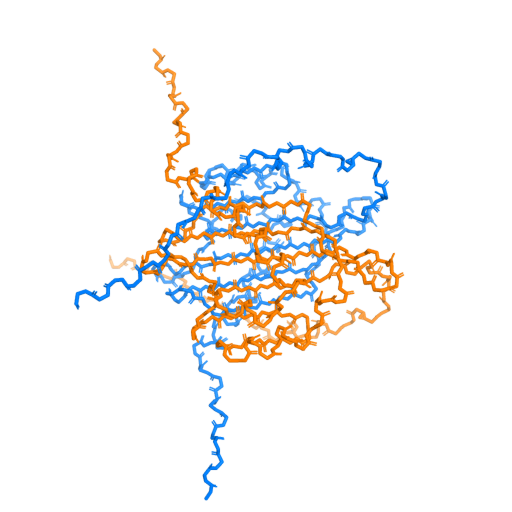123 ? 8.336 9.617 2.924 1 96.94 123 VAL A CA 1
ATOM 978 C C . VAL A 1 123 ? 8.828 9.75 1.485 1 96.94 123 VAL A C 1
ATOM 980 O O . VAL A 1 123 ? 8.875 10.852 0.936 1 96.94 123 VAL A O 1
ATOM 983 N N . GLN A 1 124 ? 9.234 8.656 0.951 1 96.69 124 GLN A N 1
ATOM 984 C CA . GLN A 1 124 ? 9.648 8.633 -0.449 1 96.69 124 GLN A CA 1
ATOM 985 C C . GLN A 1 124 ? 8.438 8.562 -1.375 1 96.69 124 GLN A C 1
ATOM 987 O O . GLN A 1 124 ? 8.406 9.211 -2.422 1 96.69 124 GLN A O 1
ATOM 992 N N . ASN A 1 125 ? 7.512 7.742 -1.062 1 96.62 125 ASN A N 1
ATOM 993 C CA . ASN A 1 125 ? 6.281 7.547 -1.822 1 96.62 125 ASN A CA 1
ATOM 994 C C . ASN A 1 125 ? 5.059 7.512 -0.911 1 96.62 125 ASN A C 1
ATOM 996 O O . ASN A 1 125 ? 5.109 6.949 0.184 1 96.62 125 ASN A O 1
ATOM 1000 N N . SER A 1 126 ? 4.039 8.039 -1.377 1 96.5 126 SER A N 1
ATOM 1001 C CA . SER A 1 126 ? 2.74 7.945 -0.717 1 96.5 126 SER A CA 1
ATOM 1002 C C . SER A 1 126 ? 1.609 7.844 -1.734 1 96.5 126 SER A C 1
ATOM 1004 O O . SER A 1 126 ? 1.614 8.547 -2.748 1 96.5 126 SER A O 1
ATOM 1006 N N . CYS A 1 127 ? 0.7 6.965 -1.473 1 94.44 127 CYS A N 1
ATOM 1007 C CA . CYS A 1 127 ? -0.467 6.789 -2.33 1 94.44 127 CYS A CA 1
ATOM 1008 C C . CYS A 1 127 ? -1.736 6.645 -1.5 1 94.44 127 CYS A C 1
ATOM 1010 O O . CYS A 1 127 ? -1.781 5.852 -0.558 1 94.44 127 CYS A O 1
ATOM 1012 N N . PHE A 1 128 ? -2.689 7.477 -1.873 1 93.19 128 PHE A N 1
ATOM 1013 C CA . PHE A 1 128 ? -3.967 7.48 -1.169 1 93.19 128 PHE A CA 1
ATOM 1014 C C . PHE A 1 128 ? -5.109 7.129 -2.115 1 93.19 128 PHE A C 1
ATOM 1016 O O . PHE A 1 128 ? -5.156 7.621 -3.246 1 93.19 128 PHE A O 1
ATOM 1023 N N . ARG A 1 129 ? -6.047 6.262 -1.649 1 89.5 129 ARG A N 1
ATOM 1024 C CA . ARG A 1 129 ? -7.285 5.984 -2.375 1 89.5 129 ARG A CA 1
ATOM 1025 C C . ARG A 1 129 ? -8.453 5.809 -1.413 1 89.5 129 ARG A C 1
ATOM 1027 O O . ARG A 1 129 ? -8.32 5.145 -0.382 1 89.5 129 ARG A O 1
ATOM 1034 N N . CYS A 1 130 ? -9.562 6.422 -1.814 1 86.38 130 CYS A N 1
ATOM 1035 C CA . CYS A 1 130 ? -10.812 6.094 -1.139 1 86.38 130 CYS A CA 1
ATOM 1036 C C . CYS A 1 130 ? -11.492 4.895 -1.79 1 86.38 130 CYS A C 1
ATOM 1038 O O . CYS A 1 130 ? -11.43 4.73 -3.01 1 86.38 130 CYS A O 1
ATOM 1040 N N . ILE A 1 131 ? -12.008 4.066 -1.028 1 73.62 131 ILE A N 1
ATOM 1041 C CA . ILE A 1 131 ? -12.68 2.867 -1.516 1 73.62 131 ILE A CA 1
ATOM 1042 C C . ILE A 1 131 ? -14.172 3.145 -1.682 1 73.62 131 ILE A C 1
ATOM 1044 O O . ILE A 1 131 ? -14.867 3.426 -0.704 1 73.62 131 ILE A O 1
ATOM 1048 N N . GLU A 1 132 ? -14.469 3.879 -2.76 1 65.19 132 GLU A N 1
ATOM 1049 C CA . GLU A 1 132 ? -15.883 4.18 -2.961 1 65.19 132 GLU A CA 1
ATOM 1050 C C . GLU A 1 132 ? -16.688 2.906 -3.197 1 65.19 132 GLU A C 1
ATOM 1052 O O . GLU A 1 132 ? -16.188 1.955 -3.805 1 65.19 132 GLU A O 1
ATOM 1057 N N . GLU A 1 133 ? -17.672 2.688 -2.408 1 52.75 133 GLU A N 1
ATOM 1058 C CA . GLU A 1 133 ? -18.641 1.634 -2.693 1 52.75 133 GLU A CA 1
ATOM 1059 C C . GLU A 1 133 ? -19.141 1.713 -4.137 1 52.75 133 GLU A C 1
ATOM 1061 O O . GLU A 1 133 ? -19.547 2.777 -4.598 1 52.75 133 GLU A O 1
ATOM 1066 N N . THR A 1 134 ? -18.375 1.113 -5.031 1 45.56 134 THR A N 1
ATOM 1067 C CA . THR A 1 134 ? -18.844 1.129 -6.414 1 45.56 134 THR A CA 1
ATOM 1068 C C . THR A 1 134 ? -20.359 1.089 -6.465 1 45.56 134 THR A C 1
ATOM 1070 O O . THR A 1 134 ? -20.984 0.119 -6.016 1 45.56 134 THR A O 1
ATOM 1073 N N . LYS A 1 135 ? -21.031 2.125 -6.352 1 43.34 135 LYS A N 1
ATOM 1074 C CA . LYS A 1 135 ? -22.297 1.875 -7.035 1 43.34 135 LYS A CA 1
ATOM 1075 C C . LYS A 1 135 ? -22.062 1.304 -8.43 1 43.34 135 LYS A C 1
ATOM 1077 O O . LYS A 1 135 ? -21.141 1.728 -9.141 1 43.34 135 LYS A O 1
ATOM 1082 N N . PRO A 1 136 ? -22.641 0.085 -8.797 1 35.12 136 PRO A N 1
ATOM 1083 C CA . PRO A 1 136 ? -22.531 -0.448 -10.156 1 35.12 136 PRO A CA 1
ATOM 1084 C C . PRO A 1 136 ? -22.438 0.65 -11.211 1 35.12 136 PRO A C 1
ATOM 1086 O O . PRO A 1 136 ? -23.344 1.469 -11.352 1 35.12 136 PRO A O 1
ATOM 1089 N N . SER A 1 137 ? -21.391 1.255 -11.328 1 34.41 137 SER A N 1
ATOM 1090 C CA . SER A 1 137 ? -21.406 2.211 -12.43 1 34.41 137 SER A CA 1
ATOM 1091 C C . SER A 1 137 ? -21.5 1.5 -13.781 1 34.41 137 SER A C 1
ATOM 1093 O O . SER A 1 137 ? -20.906 0.428 -13.961 1 34.41 137 SER A O 1
ATOM 1095 N N . GLU A 1 138 ? -22.328 1.906 -14.75 1 31.38 138 GLU A N 1
ATOM 1096 C CA . GLU A 1 138 ? -22.484 1.542 -16.156 1 31.38 138 GLU A CA 1
ATOM 1097 C C . GLU A 1 138 ? -21.172 1.636 -16.906 1 31.38 138 GLU A C 1
ATOM 1099 O O . GLU A 1 138 ? -21.031 1.104 -18 1 31.38 138 GLU A O 1
ATOM 1104 N N . THR A 1 139 ? -20.219 2.568 -16.688 1 30.89 139 THR A N 1
ATOM 1105 C CA . THR A 1 139 ? -19.266 2.895 -17.734 1 30.89 139 THR A CA 1
ATOM 1106 C C . THR A 1 139 ? -18 2.037 -17.609 1 30.89 139 THR A C 1
ATOM 1108 O O . THR A 1 139 ? -17.047 2.434 -16.953 1 30.89 139 THR A O 1
ATOM 1111 N N . SER A 1 140 ? -17.906 1.021 -17.172 1 33.38 140 SER A N 1
ATOM 1112 C CA . SER A 1 140 ? -16.703 0.222 -16.984 1 33.38 140 SER A CA 1
ATOM 1113 C C . SER A 1 140 ? -15.953 0.026 -18.297 1 33.38 140 SER A C 1
ATOM 1115 O O . SER A 1 140 ? -15.031 -0.788 -18.391 1 33.38 140 SER A O 1
ATOM 1117 N N . LEU A 1 141 ? -16.281 0.483 -19.453 1 27.78 141 LEU A N 1
ATOM 1118 C CA . LEU A 1 141 ? -15.867 -0.1 -20.734 1 27.78 141 LEU A CA 1
ATOM 1119 C C . LEU A 1 141 ? -14.453 0.339 -21.094 1 27.78 141 LEU A C 1
ATOM 1121 O O . LEU A 1 141 ? -13.953 0.006 -22.172 1 27.78 141 LEU A O 1
ATOM 1125 N N . ALA A 1 142 ? -13.867 1.356 -20.516 1 31.45 142 ALA A N 1
ATOM 1126 C CA . ALA A 1 142 ? -12.883 1.893 -21.453 1 31.45 142 ALA A CA 1
ATOM 1127 C C . ALA A 1 142 ? -11.602 1.061 -21.438 1 31.45 142 ALA A C 1
ATOM 1129 O O . ALA A 1 142 ? -10.656 1.346 -22.172 1 31.45 142 ALA A O 1
ATOM 1130 N N . LEU A 1 143 ? -11.203 0.45 -20.422 1 29.55 143 LEU A N 1
ATOM 1131 C CA . LEU A 1 143 ? -9.844 -0.078 -20.484 1 29.55 143 LEU A CA 1
ATOM 1132 C C . LEU A 1 143 ? -9.773 -1.268 -21.438 1 29.55 143 LEU A C 1
ATOM 1134 O O . LEU A 1 143 ? -8.688 -1.797 -21.703 1 29.55 143 LEU A O 1
ATOM 1138 N N . ALA A 1 144 ? -10.898 -1.832 -21.938 1 29.23 144 ALA A N 1
ATOM 1139 C CA . ALA A 1 144 ? -10.758 -3.053 -22.719 1 29.23 144 ALA A CA 1
ATOM 1140 C C . ALA A 1 144 ? -10.055 -2.773 -24.047 1 29.23 144 ALA A C 1
ATOM 1142 O O . ALA A 1 144 ? -9.578 -3.699 -24.703 1 29.23 144 ALA A O 1
ATOM 1143 N N . ASN A 1 145 ? -10.086 -1.598 -24.594 1 29.5 145 ASN A N 1
ATOM 1144 C CA . ASN A 1 145 ? -9.766 -1.555 -26.016 1 29.5 145 ASN A CA 1
ATOM 1145 C C . ASN A 1 145 ? -8.258 -1.599 -26.25 1 29.5 145 ASN A C 1
ATOM 1147 O O . ASN A 1 145 ? -7.801 -1.539 -27.391 1 29.5 145 ASN A O 1
ATOM 1151 N N . VAL A 1 146 ? -7.492 -1.189 -25.281 1 28.2 146 VAL A N 1
ATOM 1152 C CA . VAL A 1 146 ? -6.141 -1.038 -25.812 1 28.2 146 VAL A CA 1
ATOM 1153 C C . VAL A 1 146 ? -5.449 -2.398 -25.859 1 28.2 146 VAL A C 1
ATOM 1155 O O . VAL A 1 146 ? -4.266 -2.49 -26.188 1 28.2 146 VAL A O 1
ATOM 1158 N N . ALA A 1 147 ? -6.023 -3.465 -25.359 1 26.84 147 ALA A N 1
ATOM 1159 C CA . ALA A 1 147 ? -5.242 -4.695 -25.281 1 26.84 147 ALA A CA 1
ATOM 1160 C C . ALA A 1 147 ? -4.938 -5.234 -26.672 1 26.84 147 ALA A C 1
ATOM 1162 O O . ALA A 1 147 ? -4.289 -6.277 -26.812 1 26.84 147 ALA A O 1
ATOM 1163 N N . ALA A 1 148 ? -5.555 -4.852 -27.703 1 29.25 148 ALA A N 1
ATOM 1164 C CA . ALA A 1 148 ? -5.348 -5.766 -28.828 1 29.25 148 ALA A CA 1
ATOM 1165 C C . ALA A 1 148 ? -3.898 -5.738 -29.297 1 29.25 148 ALA A C 1
ATOM 1167 O O . ALA A 1 148 ? -3.451 -6.645 -30 1 29.25 148 ALA A O 1
ATOM 1168 N N . GLY A 1 149 ? -3.168 -4.625 -29.25 1 28.84 149 GLY A N 1
ATOM 1169 C CA . GLY A 1 149 ? -2.066 -4.73 -30.188 1 28.84 149 GLY A CA 1
ATOM 1170 C C . GLY A 1 149 ? -0.865 -5.461 -29.625 1 28.84 149 GLY A C 1
ATOM 1171 O O . GLY A 1 149 ? 0.243 -5.348 -30.156 1 28.84 149 GLY A O 1
ATOM 1172 N N . VAL A 1 150 ? -0.816 -5.82 -28.359 1 27.34 150 VAL A N 1
ATOM 1173 C CA . VAL A 1 150 ? 0.526 -6.262 -27.984 1 27.34 150 VAL A CA 1
ATOM 1174 C C . VAL A 1 150 ? 0.82 -7.613 -28.625 1 27.34 150 VAL A C 1
ATOM 1176 O O . VAL A 1 150 ? 0.072 -8.578 -28.438 1 27.34 150 VAL A O 1
ATOM 1179 N N . VAL A 1 151 ? 1.573 -7.68 -29.656 1 27.69 151 VAL A N 1
ATOM 1180 C CA . VAL A 1 151 ? 2.277 -8.797 -30.266 1 27.69 151 VAL A CA 1
ATOM 1181 C C . VAL A 1 151 ? 3.084 -9.547 -29.219 1 27.69 151 VAL A C 1
ATOM 1183 O O . VAL A 1 151 ? 3.566 -8.953 -28.25 1 27.69 151 VAL A O 1
ATOM 1186 N N . PRO A 1 152 ? 3.004 -10.859 -29 1 28.28 152 PRO A N 1
ATOM 1187 C CA . PRO A 1 152 ? 3.758 -11.82 -28.188 1 28.28 152 PRO A CA 1
ATOM 1188 C C . PRO A 1 152 ? 5.27 -11.609 -28.297 1 28.28 152 PRO A C 1
ATOM 1190 O O . PRO A 1 152 ? 5.84 -11.688 -29.375 1 28.28 152 PRO A O 1
ATOM 1193 N N . VAL A 1 153 ? 5.895 -10.609 -27.844 1 28.92 153 VAL A N 1
ATOM 1194 C CA . VAL A 1 153 ? 7.344 -10.641 -27.984 1 28.92 153 VAL A CA 1
ATOM 1195 C C . VAL A 1 153 ? 7.902 -11.883 -27.281 1 28.92 153 VAL A C 1
ATOM 1197 O O . VAL A 1 153 ? 7.562 -12.156 -26.141 1 28.92 153 VAL A O 1
ATOM 1200 N N . THR A 1 154 ? 8.312 -12.969 -27.953 1 27.89 154 THR A N 1
ATOM 1201 C CA . THR A 1 154 ? 9.078 -14.172 -27.656 1 27.89 154 THR A CA 1
ATOM 1202 C C . THR A 1 154 ? 10.375 -13.828 -26.922 1 27.89 154 THR A C 1
ATOM 1204 O O . THR A 1 154 ? 11.18 -14.711 -26.625 1 27.89 154 THR A O 1
ATOM 1207 N N . VAL A 1 155 ? 10.539 -12.953 -26.062 1 30.3 155 VAL A N 1
ATOM 1208 C CA . VAL A 1 155 ? 11.93 -12.844 -25.625 1 30.3 155 VAL A CA 1
ATOM 1209 C C . VAL A 1 155 ? 12.367 -14.148 -24.969 1 30.3 155 VAL A C 1
ATOM 1211 O O . VAL A 1 155 ? 11.695 -14.664 -24.078 1 30.3 155 VAL A O 1
ATOM 1214 N N . PRO A 1 156 ? 13.188 -14.984 -25.594 1 29.88 156 PRO A N 1
ATOM 1215 C CA . PRO A 1 156 ? 13.93 -16.125 -25.031 1 29.88 156 PRO A CA 1
ATOM 1216 C C . PRO A 1 156 ? 14.711 -15.758 -23.781 1 29.88 156 PRO A C 1
ATOM 1218 O O . PRO A 1 156 ? 15.438 -14.766 -23.766 1 29.88 156 PRO A O 1
ATOM 1221 N N . LEU A 1 157 ? 14.336 -15.828 -22.656 1 30.95 157 LEU A N 1
ATOM 1222 C CA . LEU A 1 157 ? 15.258 -15.898 -21.531 1 30.95 157 LEU A CA 1
ATOM 1223 C C . LEU A 1 157 ? 16.297 -16.984 -21.75 1 30.95 157 LEU A C 1
ATOM 1225 O O . LEU A 1 157 ? 16.156 -18.094 -21.234 1 30.95 157 LEU A O 1
ATOM 1229 N N . THR A 1 158 ? 16.891 -17.156 -22.922 1 29.23 158 THR A N 1
ATOM 1230 C CA . THR A 1 158 ? 17.984 -18.094 -23.188 1 29.23 158 THR A CA 1
ATOM 1231 C C . THR A 1 158 ? 19.188 -17.766 -22.297 1 29.23 158 THR A C 1
ATOM 1233 O O . THR A 1 158 ? 19.719 -16.656 -22.344 1 29.23 158 THR A O 1
ATOM 1236 N N . LEU A 1 159 ? 19.406 -18.547 -21.156 1 29.06 159 LEU A N 1
ATOM 1237 C CA . LEU A 1 159 ? 20.641 -18.969 -20.516 1 29.06 159 LEU A CA 1
ATOM 1238 C C . LEU A 1 159 ? 21.531 -19.734 -21.5 1 29.06 159 LEU A C 1
ATOM 1240 O O . LEU A 1 159 ? 21.203 -20.859 -21.891 1 29.06 159 LEU A O 1
ATOM 1244 N N . ASP A 1 160 ? 22 -19.172 -22.594 1 25.11 160 ASP A N 1
ATOM 1245 C CA . ASP A 1 160 ? 23.016 -19.797 -23.453 1 25.11 160 ASP A CA 1
ATOM 1246 C C . ASP A 1 160 ? 24.312 -20.031 -22.672 1 25.11 160 ASP A C 1
ATOM 1248 O O . ASP A 1 160 ? 24.906 -19.094 -22.141 1 25.11 160 ASP A O 1
ATOM 1252 N N . PRO A 1 161 ? 24.562 -21.297 -22.125 1 30.67 161 PRO A N 1
ATOM 1253 C CA . PRO A 1 161 ? 25.953 -21.734 -21.984 1 30.67 161 PRO A CA 1
ATOM 1254 C C . PRO A 1 161 ? 26.688 -21.781 -23.328 1 30.67 161 PRO A C 1
ATOM 1256 O O . PRO A 1 161 ? 26.094 -22.125 -24.344 1 30.67 161 PRO A O 1
ATOM 1259 N N . ASP A 1 162 ? 27.703 -21.016 -23.672 1 22.53 162 ASP A N 1
ATOM 1260 C CA . ASP A 1 162 ? 28.859 -21.734 -24.219 1 22.53 162 ASP A CA 1
ATOM 1261 C C . ASP A 1 162 ? 29.375 -22.797 -23.25 1 22.53 162 ASP A C 1
ATOM 1263 O O . ASP A 1 162 ? 29.328 -22.594 -22.031 1 22.53 162 ASP A O 1
ATOM 1267 N N . MET B 1 1 ? 11.82 36.062 -21.859 1 31 1 MET B N 1
ATOM 1268 C CA . MET B 1 1 ? 11.031 35.438 -20.812 1 31 1 MET B CA 1
ATOM 1269 C C . MET B 1 1 ? 10.875 33.938 -21.078 1 31 1 MET B C 1
ATOM 1271 O O . MET B 1 1 ? 10.211 33.531 -22.031 1 31 1 MET B O 1
ATOM 1275 N N . THR B 1 2 ? 11.859 33.094 -20.891 1 39.28 2 THR B N 1
ATOM 1276 C CA . THR B 1 2 ? 12.07 31.719 -21.312 1 39.28 2 THR B CA 1
ATOM 1277 C C . THR B 1 2 ? 11.07 30.797 -20.609 1 39.28 2 THR B C 1
ATOM 1279 O O . THR B 1 2 ? 10.812 30.938 -19.422 1 39.28 2 THR B O 1
ATOM 1282 N N . MET B 1 3 ? 10.008 30.453 -21.234 1 37.34 3 MET B N 1
ATOM 1283 C CA . MET B 1 3 ? 8.969 29.531 -20.797 1 37.34 3 MET B CA 1
ATOM 1284 C C . MET B 1 3 ? 9.57 28.344 -20.062 1 37.34 3 MET B C 1
ATOM 1286 O O . MET B 1 3 ? 10.586 27.797 -20.5 1 37.34 3 MET B O 1
ATOM 1290 N N . PRO B 1 4 ? 9.523 28.297 -18.734 1 43.38 4 PRO B N 1
ATOM 1291 C CA . PRO B 1 4 ? 10.078 27.094 -18.109 1 43.38 4 PRO B CA 1
ATOM 1292 C C . PRO B 1 4 ? 9.672 25.812 -18.844 1 43.38 4 PRO B C 1
ATOM 1294 O O . PRO B 1 4 ? 8.547 25.703 -19.328 1 43.38 4 PRO B O 1
ATOM 1297 N N . SER B 1 5 ? 10.5 25.266 -19.672 1 41.47 5 SER B N 1
ATOM 1298 C CA . SER B 1 5 ? 10.328 24.016 -20.422 1 41.47 5 SER B CA 1
ATOM 1299 C C . SER B 1 5 ? 9.688 22.938 -19.562 1 41.47 5 SER B C 1
ATOM 1301 O O . SER B 1 5 ? 10.172 22.641 -18.469 1 41.47 5 SER B O 1
ATOM 1303 N N . VAL B 1 6 ? 8.414 22.828 -19.484 1 46.78 6 VAL B N 1
ATOM 1304 C CA . VAL B 1 6 ? 7.781 21.672 -18.875 1 46.78 6 VAL B CA 1
ATOM 1305 C C . VAL B 1 6 ? 8.594 20.406 -19.203 1 46.78 6 VAL B C 1
ATOM 1307 O O . VAL B 1 6 ? 8.789 20.078 -20.375 1 46.78 6 VAL B O 1
ATOM 1310 N N . SER B 1 7 ? 9.648 20.172 -18.484 1 45.19 7 SER B N 1
ATOM 1311 C CA . SER B 1 7 ? 10.555 19.047 -18.719 1 45.19 7 SER B CA 1
ATOM 1312 C C . SER B 1 7 ? 9.789 17.781 -19.094 1 45.19 7 SER B C 1
ATOM 1314 O O . SER B 1 7 ? 8.75 17.484 -18.484 1 45.19 7 SER B O 1
ATOM 1316 N N . ALA B 1 8 ? 9.828 17.344 -20.266 1 47.97 8 ALA B N 1
ATOM 1317 C CA . ALA B 1 8 ? 9.375 16.078 -20.828 1 47.97 8 ALA B CA 1
ATOM 1318 C C . ALA B 1 8 ? 9.586 14.93 -19.844 1 47.97 8 ALA B C 1
ATOM 1320 O O . ALA B 1 8 ? 10.57 14.922 -19.094 1 47.97 8 ALA B O 1
ATOM 1321 N N . PRO B 1 9 ? 8.445 14.258 -19.5 1 54.22 9 PRO B N 1
ATOM 1322 C CA . PRO B 1 9 ? 8.703 13.133 -18.609 1 54.22 9 PRO B CA 1
ATOM 1323 C C . PRO B 1 9 ? 9.945 12.336 -19 1 54.22 9 PRO B C 1
ATOM 1325 O O . PRO B 1 9 ? 10.227 12.156 -20.188 1 54.22 9 PRO B O 1
ATOM 1328 N N . ASP B 1 10 ? 10.914 12.148 -18.141 1 61.47 10 ASP B N 1
ATOM 1329 C CA . ASP B 1 10 ? 12.156 11.398 -18.281 1 61.47 10 ASP B CA 1
ATOM 1330 C C . ASP B 1 10 ? 11.891 9.992 -18.828 1 61.47 10 ASP B C 1
ATOM 1332 O O . ASP B 1 10 ? 10.961 9.312 -18.375 1 61.47 10 ASP B O 1
ATOM 1336 N N . PRO B 1 11 ? 12.344 9.664 -20.031 1 61.97 11 PRO B N 1
ATOM 1337 C CA . PRO B 1 11 ? 12.172 8.352 -20.656 1 61.97 11 PRO B CA 1
ATOM 1338 C C . PRO B 1 11 ? 12.258 7.203 -19.656 1 61.97 11 PRO B C 1
ATOM 1340 O O . PRO B 1 11 ? 11.586 6.184 -19.828 1 61.97 11 PRO B O 1
ATOM 1343 N N . THR B 1 12 ? 13.086 7.238 -18.641 1 67.25 12 THR B N 1
ATOM 1344 C CA . THR B 1 12 ? 13.219 6.184 -17.641 1 67.25 12 THR B CA 1
ATOM 1345 C C . THR B 1 12 ? 11.922 6.023 -16.859 1 67.25 12 THR B C 1
ATOM 1347 O O . THR B 1 12 ? 11.508 4.902 -16.547 1 67.25 12 THR B O 1
ATOM 1350 N N . SER B 1 13 ? 11.336 7.16 -16.656 1 69.5 13 SER B N 1
ATOM 1351 C CA . SER B 1 13 ? 10.07 7.125 -15.922 1 69.5 13 SER B CA 1
ATOM 1352 C C . SER B 1 13 ? 8.977 6.453 -16.75 1 69.5 13 SER B C 1
ATOM 1354 O O . SER B 1 13 ? 8.188 5.668 -16.219 1 69.5 13 SER B O 1
ATOM 1356 N N . GLN B 1 14 ? 9.031 6.652 -18 1 76.5 14 GLN B N 1
ATOM 1357 C CA . GLN B 1 14 ? 8.023 6.043 -18.859 1 76.5 14 GLN B CA 1
ATOM 1358 C C . GLN B 1 14 ? 8.219 4.531 -18.938 1 76.5 14 GLN B C 1
ATOM 1360 O O . GLN B 1 14 ? 7.242 3.777 -18.969 1 76.5 14 GLN B O 1
ATOM 1365 N N . ARG B 1 15 ? 9.422 4.16 -19 1 77.44 15 ARG B N 1
ATOM 1366 C CA . ARG B 1 15 ? 9.703 2.73 -19.031 1 77.44 15 ARG B CA 1
ATOM 1367 C C . ARG B 1 15 ? 9.258 2.053 -17.734 1 77.44 15 ARG B C 1
ATOM 1369 O O . ARG B 1 15 ? 8.664 0.974 -17.781 1 77.44 15 ARG B O 1
ATOM 1376 N N . ALA B 1 16 ? 9.555 2.725 -16.656 1 79.44 16 ALA B N 1
ATOM 1377 C CA . ALA B 1 16 ? 9.148 2.189 -15.359 1 79.44 16 ALA B CA 1
ATOM 1378 C C . ALA B 1 16 ? 7.629 2.068 -15.273 1 79.44 16 ALA B C 1
ATOM 1380 O O . ALA B 1 16 ? 7.105 1.094 -14.727 1 79.44 16 ALA B O 1
ATOM 1381 N N . LYS B 1 17 ? 6.977 3.023 -15.914 1 82.94 17 LYS B N 1
ATOM 1382 C CA . LYS B 1 17 ? 5.516 3.004 -15.891 1 82.94 17 LYS B CA 1
ATOM 1383 C C . LYS B 1 17 ? 4.969 1.839 -16.719 1 82.94 17 LYS B C 1
ATOM 1385 O O . LYS B 1 17 ? 4.074 1.123 -16.266 1 82.94 17 LYS B O 1
ATOM 1390 N N . VAL B 1 18 ? 5.523 1.684 -17.875 1 87.69 18 VAL B N 1
ATOM 1391 C CA . VAL B 1 18 ? 5.082 0.586 -18.734 1 87.69 18 VAL B CA 1
ATOM 1392 C C . VAL B 1 18 ? 5.391 -0.75 -18.062 1 87.69 18 VAL B C 1
ATOM 1394 O O . VAL B 1 18 ? 4.543 -1.645 -18.031 1 87.69 18 VAL B O 1
ATOM 1397 N N . MET B 1 19 ? 6.512 -0.872 -17.438 1 88.44 19 MET B N 1
ATOM 1398 C CA . MET B 1 19 ? 6.91 -2.084 -16.734 1 88.44 19 MET B CA 1
ATOM 1399 C C . MET B 1 19 ? 5.988 -2.354 -15.547 1 88.44 19 MET B C 1
ATOM 1401 O O . MET B 1 19 ? 5.582 -3.494 -15.32 1 88.44 19 MET B O 1
ATOM 1405 N N . GLY B 1 20 ? 5.664 -1.336 -14.867 1 92.62 20 GLY B N 1
ATOM 1406 C CA . GLY B 1 20 ? 4.793 -1.486 -13.711 1 92.62 20 GLY B CA 1
ATOM 1407 C C . GLY B 1 20 ? 3.402 -1.968 -14.07 1 92.62 20 GLY B C 1
ATOM 1408 O O . GLY B 1 20 ? 2.844 -2.834 -13.398 1 92.62 20 GLY B 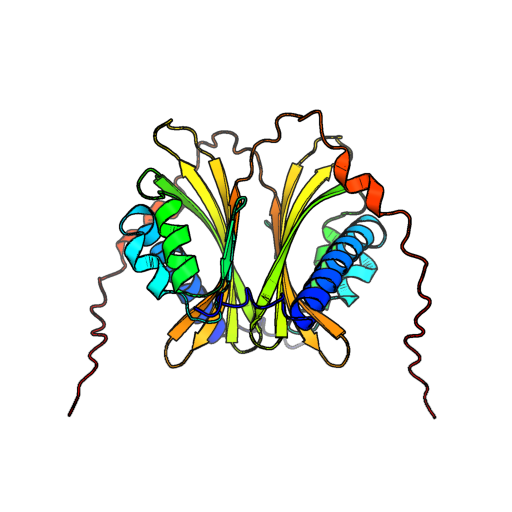O 1
ATOM 1409 N N . ILE B 1 21 ? 2.873 -1.439 -15.18 1 93.31 21 ILE B N 1
ATOM 1410 C CA . ILE B 1 21 ? 1.542 -1.826 -15.633 1 93.31 21 ILE B CA 1
ATOM 1411 C C . ILE B 1 21 ? 1.56 -3.279 -16.109 1 93.31 21 ILE B C 1
ATOM 1413 O O . ILE B 1 21 ? 0.689 -4.07 -15.727 1 93.31 21 ILE B O 1
ATOM 1417 N N . THR B 1 22 ? 2.521 -3.6 -16.875 1 94.81 22 THR B N 1
ATOM 1418 C CA . THR B 1 22 ? 2.662 -4.969 -17.359 1 94.81 22 THR B CA 1
ATOM 1419 C C . THR B 1 22 ? 2.824 -5.938 -16.203 1 94.81 22 THR B C 1
ATOM 1421 O O . THR B 1 22 ? 2.209 -7.008 -16.188 1 94.81 22 THR B O 1
ATOM 1424 N N . PHE B 1 23 ? 3.625 -5.59 -15.25 1 96.94 23 PHE B N 1
ATOM 1425 C CA . PHE B 1 23 ? 3.822 -6.41 -14.062 1 96.94 23 PHE B CA 1
ATOM 1426 C C . PHE B 1 23 ? 2.5 -6.652 -13.344 1 96.94 23 PHE B C 1
ATOM 1428 O O . PHE B 1 23 ? 2.166 -7.793 -13.016 1 96.94 23 PHE B O 1
ATOM 1435 N N . ALA B 1 24 ? 1.788 -5.602 -13.07 1 97.44 24 ALA B N 1
ATOM 1436 C CA . ALA B 1 24 ? 0.541 -5.715 -12.32 1 97.44 24 ALA B CA 1
ATOM 1437 C C . ALA B 1 24 ? -0.435 -6.66 -13.016 1 97.44 24 ALA B C 1
ATOM 1439 O O . ALA B 1 24 ? -1.049 -7.512 -12.367 1 97.44 24 ALA B O 1
ATOM 1440 N N . LYS B 1 25 ? -0.544 -6.512 -14.273 1 96.81 25 LYS B N 1
ATOM 1441 C CA . LYS B 1 25 ? -1.449 -7.359 -15.039 1 96.81 25 LYS B CA 1
ATOM 1442 C C . LYS B 1 25 ? -0.993 -8.82 -15.008 1 96.81 25 LYS B C 1
ATOM 1444 O O . LYS B 1 25 ? -1.799 -9.719 -14.781 1 96.81 25 LYS B O 1
ATOM 1449 N N . GLN B 1 26 ? 0.248 -9.008 -15.25 1 97.06 26 GLN B N 1
ATOM 1450 C CA . GLN B 1 26 ? 0.799 -10.359 -15.258 1 97.06 26 GLN B CA 1
ATOM 1451 C C . GLN B 1 26 ? 0.659 -11.016 -13.891 1 97.06 26 GLN B C 1
ATOM 1453 O O . GLN B 1 26 ? 0.282 -12.188 -13.797 1 97.06 26 GLN B O 1
ATOM 1458 N N . TYR B 1 27 ? 0.952 -10.32 -12.898 1 98.12 27 TYR B N 1
ATOM 1459 C CA . TYR B 1 27 ? 0.875 -10.828 -11.531 1 98.12 27 TYR B CA 1
ATOM 1460 C C . TYR B 1 27 ? -0.524 -11.344 -11.227 1 98.12 27 TYR B C 1
ATOM 1462 O O . TYR B 1 27 ? -0.682 -12.469 -10.742 1 98.12 27 TYR B O 1
ATOM 1470 N N . HIS B 1 28 ? -1.459 -10.531 -11.5 1 97.62 28 HIS B N 1
ATOM 1471 C CA . HIS B 1 28 ? -2.816 -10.883 -11.102 1 97.62 28 HIS B CA 1
ATOM 1472 C C . HIS B 1 28 ? -3.398 -11.953 -12.016 1 97.62 28 HIS B C 1
ATOM 1474 O O . HIS B 1 28 ? -4.234 -12.758 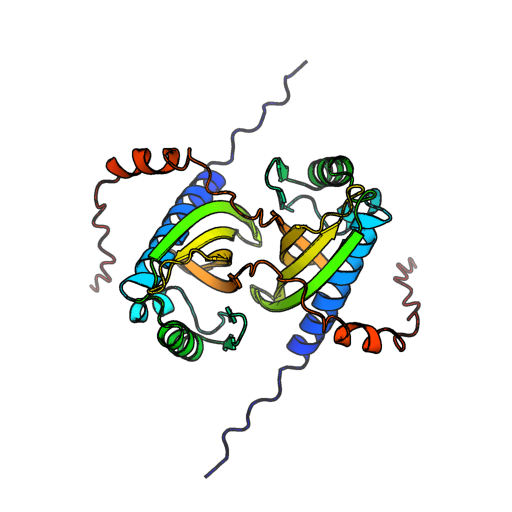-11.594 1 97.62 28 HIS B O 1
ATOM 1480 N N . ARG B 1 29 ? -2.998 -11.914 -13.227 1 97.12 29 ARG B N 1
ATOM 1481 C CA . ARG B 1 29 ? -3.361 -13.023 -14.102 1 97.12 29 ARG B CA 1
ATOM 1482 C C . ARG B 1 29 ? -2.812 -14.344 -13.57 1 97.12 29 ARG B C 1
ATOM 1484 O O . ARG B 1 29 ? -3.539 -15.336 -13.492 1 97.12 29 ARG B O 1
ATOM 1491 N N . LEU B 1 30 ? -1.487 -14.383 -13.258 1 97.56 30 LEU B N 1
ATOM 1492 C CA . LEU B 1 30 ? -0.871 -15.586 -12.703 1 97.56 30 LEU B CA 1
ATOM 1493 C C . LEU B 1 30 ? -1.542 -15.992 -11.391 1 97.56 30 LEU B C 1
ATOM 1495 O O . LEU B 1 30 ? -1.736 -17.172 -11.133 1 97.56 30 LEU B O 1
ATOM 1499 N N . LEU B 1 31 ? -1.885 -15.008 -10.625 1 96.81 31 LEU B N 1
ATOM 1500 C CA . LEU B 1 31 ? -2.543 -15.273 -9.344 1 96.81 31 LEU B CA 1
ATOM 1501 C C . LEU B 1 31 ? -3.816 -16.078 -9.547 1 96.81 31 LEU B C 1
ATOM 1503 O O . LEU B 1 31 ? -4.105 -17 -8.781 1 96.81 31 LEU B O 1
ATOM 1507 N N . SER B 1 32 ? -4.586 -15.773 -10.523 1 95.62 32 SER B N 1
ATOM 1508 C CA . SER B 1 32 ? -5.863 -16.422 -10.766 1 95.62 32 SER B CA 1
ATOM 1509 C C . SER B 1 32 ? -5.684 -17.719 -11.547 1 95.62 32 SER B C 1
ATOM 1511 O O . SER B 1 32 ? -6.469 -18.656 -11.398 1 95.62 32 SER B O 1
ATOM 1513 N N . GLN B 1 33 ? -4.684 -17.875 -12.352 1 96.25 33 GLN B N 1
ATOM 1514 C CA . GLN B 1 33 ? -4.586 -18.984 -13.297 1 96.25 33 GLN B CA 1
ATOM 1515 C C . GLN B 1 33 ? -3.555 -20.016 -12.828 1 96.25 33 GLN B C 1
ATOM 1517 O O . GLN B 1 33 ? -3.775 -21.219 -12.953 1 96.25 33 GLN B O 1
ATOM 1522 N N . GLN B 1 34 ? -2.424 -19.516 -12.422 1 96.94 34 GLN B N 1
ATOM 1523 C CA . GLN B 1 34 ? -1.309 -20.375 -12.023 1 96.94 34 GLN B CA 1
ATOM 1524 C C . GLN B 1 34 ? -0.642 -19.844 -10.758 1 96.94 34 GLN B C 1
ATOM 1526 O O . GLN B 1 34 ? 0.524 -19.438 -10.781 1 96.94 34 GLN B O 1
ATOM 1531 N N . PRO B 1 35 ? -1.373 -19.953 -9.594 1 96.25 35 PRO B N 1
ATOM 1532 C CA . PRO B 1 35 ? -0.844 -19.375 -8.359 1 96.25 35 PRO B CA 1
ATOM 1533 C C . PRO B 1 35 ? 0.497 -19.984 -7.953 1 96.25 35 PRO B C 1
ATOM 1535 O O . PRO B 1 35 ? 1.287 -19.344 -7.258 1 96.25 35 PRO B O 1
ATOM 1538 N N . GLN B 1 36 ? 0.916 -21.172 -8.422 1 95.5 36 GLN B N 1
ATOM 1539 C CA . GLN B 1 36 ? 2.16 -21.828 -8.047 1 95.5 36 GLN B CA 1
ATOM 1540 C C . GLN B 1 36 ? 3.361 -21.156 -8.703 1 95.5 36 GLN B C 1
ATOM 1542 O O . GLN B 1 36 ? 4.508 -21.453 -8.359 1 95.5 36 GLN B O 1
ATOM 1547 N N . LEU B 1 37 ? 3.105 -20.25 -9.633 1 96.75 37 LEU B N 1
ATOM 1548 C CA . LEU B 1 37 ? 4.203 -19.578 -10.32 1 96.75 37 LEU B CA 1
ATOM 1549 C C . LEU B 1 37 ? 4.418 -18.172 -9.766 1 96.75 37 LEU B C 1
ATOM 1551 O O . LEU B 1 37 ? 5.422 -17.531 -10.07 1 96.75 37 LEU B O 1
ATOM 1555 N N . VAL B 1 38 ? 3.494 -17.656 -8.914 1 96.56 38 VAL B N 1
ATOM 1556 C CA . VAL B 1 38 ? 3.52 -16.266 -8.461 1 96.56 38 VAL B CA 1
ATOM 1557 C C . VAL B 1 38 ? 4.75 -16.031 -7.59 1 96.56 38 VAL B C 1
ATOM 1559 O O . VAL B 1 38 ? 5.316 -14.938 -7.59 1 96.56 38 VAL B O 1
ATOM 1562 N N . HIS B 1 39 ? 5.234 -17.094 -6.918 1 94.38 39 HIS B N 1
ATOM 1563 C CA . HIS B 1 39 ? 6.379 -16.969 -6.027 1 94.38 39 HIS B CA 1
ATOM 1564 C C . HIS B 1 39 ? 7.637 -16.578 -6.797 1 94.38 39 HIS B C 1
ATOM 1566 O O . HIS B 1 39 ? 8.609 -16.094 -6.207 1 94.38 39 HIS B O 1
ATOM 1572 N N . LYS B 1 40 ? 7.648 -16.75 -8.109 1 94.94 40 LYS B N 1
ATOM 1573 C CA . LYS B 1 40 ? 8.812 -16.438 -8.938 1 94.94 40 LYS B CA 1
ATOM 1574 C C . LYS B 1 40 ? 9.078 -14.938 -8.953 1 94.94 40 LYS B C 1
ATOM 1576 O O . LYS B 1 40 ? 10.18 -14.508 -9.305 1 94.94 40 LYS B O 1
ATOM 1581 N N . PHE B 1 41 ? 8.062 -14.125 -8.633 1 95.62 41 PHE B N 1
ATOM 1582 C CA . PHE B 1 41 ? 8.242 -12.68 -8.555 1 95.62 41 PHE B CA 1
ATOM 1583 C C . PHE B 1 41 ? 8.945 -12.289 -7.262 1 95.62 41 PHE B C 1
ATOM 1585 O O . PHE B 1 41 ? 9.375 -11.148 -7.105 1 95.62 41 PHE B O 1
ATOM 1592 N N . TYR B 1 42 ? 9.055 -13.195 -6.32 1 95.25 42 TYR B N 1
ATOM 1593 C CA . TYR B 1 42 ? 9.57 -12.898 -4.988 1 95.25 42 TYR B CA 1
ATOM 1594 C C . TYR B 1 42 ? 10.953 -13.5 -4.785 1 95.25 42 TYR B C 1
ATOM 1596 O O . TYR B 1 42 ? 11.375 -14.367 -5.555 1 95.25 42 TYR B O 1
ATOM 1604 N N . GLN B 1 43 ? 11.602 -12.977 -3.74 1 91.62 43 GLN B N 1
ATOM 1605 C CA . GLN B 1 43 ? 12.906 -13.484 -3.326 1 91.62 43 GLN B CA 1
ATOM 1606 C C . GLN B 1 43 ? 12.945 -13.734 -1.823 1 91.62 43 GLN B C 1
ATOM 1608 O O . GLN B 1 43 ? 11.93 -13.609 -1.14 1 91.62 43 GLN B O 1
ATOM 1613 N N . GLY B 1 44 ? 14.117 -14.172 -1.388 1 89.25 44 GLY B N 1
ATOM 1614 C CA . GLY B 1 44 ? 14.266 -14.562 0.005 1 89.25 44 GLY B CA 1
ATOM 1615 C C . GLY B 1 44 ? 14.062 -13.406 0.971 1 89.25 44 GLY B C 1
ATOM 1616 O O . GLY B 1 44 ? 13.727 -13.617 2.137 1 89.25 44 GLY B O 1
ATOM 1617 N N . SER B 1 45 ? 14.188 -12.203 0.569 1 90.06 45 SER B N 1
ATOM 1618 C CA . SER B 1 45 ? 14.055 -11.047 1.453 1 90.06 45 SER B CA 1
ATOM 1619 C C . SER B 1 45 ? 12.703 -10.367 1.271 1 90.06 45 SER B C 1
ATOM 1621 O O . SER B 1 45 ? 12.477 -9.273 1.786 1 90.06 45 SER B O 1
ATOM 1623 N N . SER B 1 46 ? 11.852 -11.047 0.517 1 94.25 46 SER B N 1
ATOM 1624 C CA . SER B 1 46 ? 10.562 -10.438 0.201 1 94.25 46 SER B CA 1
ATOM 1625 C C . SER B 1 46 ? 9.57 -10.625 1.344 1 94.25 46 SER B C 1
ATOM 1627 O O . SER B 1 46 ? 9.688 -11.562 2.129 1 94.25 46 SER B O 1
ATOM 1629 N N . PHE B 1 47 ? 8.633 -9.695 1.407 1 93.62 47 PHE B N 1
ATOM 1630 C CA . PHE B 1 47 ? 7.562 -9.742 2.393 1 93.62 47 PHE B CA 1
ATOM 1631 C C . PHE B 1 47 ? 6.199 -9.641 1.718 1 93.62 47 PHE B C 1
ATOM 1633 O O . PHE B 1 47 ? 6.02 -8.844 0.791 1 93.62 47 PHE B O 1
ATOM 1640 N N . LEU B 1 48 ? 5.297 -10.453 2.184 1 94.31 48 LEU B N 1
ATOM 1641 C CA . LEU B 1 48 ? 3.91 -10.406 1.733 1 94.31 48 LEU B CA 1
ATOM 1642 C C . LEU B 1 48 ? 2.957 -10.297 2.92 1 94.31 48 LEU B C 1
ATOM 1644 O O . LEU B 1 48 ? 3.092 -11.031 3.9 1 94.31 48 LEU B O 1
ATOM 1648 N N . THR B 1 49 ? 2.098 -9.344 2.904 1 91 49 THR B N 1
ATOM 1649 C CA . THR B 1 49 ? 1.046 -9.211 3.908 1 91 49 THR B CA 1
ATOM 1650 C C . THR B 1 49 ? -0.327 -9.438 3.285 1 91 49 THR B C 1
ATOM 1652 O O . THR B 1 49 ? -0.613 -8.938 2.195 1 91 49 THR B O 1
ATOM 1655 N N . HIS B 1 50 ? -1.104 -10.18 3.969 1 88.88 50 HIS B N 1
ATOM 1656 C CA . HIS B 1 50 ? -2.508 -10.469 3.695 1 88.88 50 HIS B CA 1
ATOM 1657 C C . HIS B 1 50 ? -3.34 -10.398 4.973 1 88.88 50 HIS B C 1
ATOM 1659 O O . HIS B 1 50 ? -2.805 -10.516 6.074 1 88.88 50 HIS B O 1
ATOM 1665 N N . PRO B 1 51 ? -4.586 -9.938 4.992 1 77.75 51 PRO B N 1
ATOM 1666 C CA . PRO B 1 51 ? -5.371 -9.711 6.207 1 77.75 51 PRO B CA 1
ATOM 1667 C C . PRO B 1 51 ? -5.176 -10.812 7.246 1 77.75 51 PRO B C 1
ATOM 1669 O O . PRO B 1 51 ? -5.062 -10.523 8.438 1 77.75 51 PRO B O 1
ATOM 1672 N N . ASP B 1 52 ? -5.074 -12.008 6.914 1 69.94 52 ASP B N 1
ATOM 1673 C CA . ASP B 1 52 ? -5.016 -13.047 7.938 1 69.94 52 ASP B CA 1
ATOM 1674 C C . ASP B 1 52 ? -3.654 -13.734 7.941 1 69.94 52 ASP B C 1
ATOM 1676 O O . ASP B 1 52 ? -3.49 -14.789 8.555 1 69.94 52 ASP B O 1
ATOM 1680 N N . SER B 1 53 ? -2.779 -12.992 7.332 1 74.88 53 SER B N 1
ATOM 1681 C CA . SER B 1 53 ? -1.529 -13.742 7.258 1 74.88 53 SER B CA 1
ATOM 1682 C C . SER B 1 53 ? -0.397 -12.875 6.715 1 74.88 53 SER B C 1
ATOM 1684 O O . SER B 1 53 ? -0.608 -12.062 5.812 1 74.88 53 SER B O 1
ATOM 1686 N N . ASP B 1 54 ? 0.699 -13.023 7.48 1 76.25 54 ASP B N 1
ATOM 1687 C CA . ASP B 1 54 ? 1.927 -12.43 6.953 1 76.25 54 ASP B CA 1
ATOM 1688 C C . ASP B 1 54 ? 2.91 -13.516 6.516 1 76.25 54 ASP B C 1
ATOM 1690 O O . ASP B 1 54 ? 2.939 -14.609 7.09 1 76.25 54 ASP B O 1
ATOM 1694 N N . GLY B 1 55 ? 3.477 -13.328 5.316 1 75.44 55 GLY B N 1
ATOM 1695 C CA . GLY B 1 55 ? 4.523 -14.227 4.859 1 75.44 55 GLY B CA 1
ATOM 1696 C C . GLY B 1 55 ? 5.848 -13.523 4.621 1 75.44 55 GLY B C 1
ATOM 1697 O O . GLY B 1 55 ? 5.879 -12.391 4.129 1 75.44 55 GLY B O 1
ATOM 1698 N N . THR B 1 56 ? 6.762 -14.219 5.23 1 78.44 56 THR B N 1
ATOM 1699 C CA . THR B 1 56 ? 8.117 -13.742 4.98 1 78.44 56 THR B CA 1
ATOM 1700 C C . THR B 1 56 ? 8.914 -14.773 4.188 1 78.44 56 THR B C 1
ATOM 1702 O O . THR B 1 56 ? 8.766 -15.977 4.398 1 78.44 56 THR B O 1
ATOM 1705 N N . MET B 1 57 ? 9.672 -14.344 3.197 1 73.12 57 MET B N 1
ATOM 1706 C CA . MET B 1 57 ? 10.578 -15.172 2.406 1 73.12 57 MET B CA 1
ATOM 1707 C C . MET B 1 57 ? 9.805 -15.984 1.372 1 73.12 57 MET B C 1
ATOM 1709 O O . MET B 1 57 ? 8.609 -16.234 1.539 1 73.12 57 MET B O 1
ATOM 1713 N N . THR B 1 58 ? 10.477 -16.438 0.401 1 76.5 58 THR B N 1
ATOM 1714 C CA . THR B 1 58 ? 9.898 -17 -0.81 1 76.5 58 THR B CA 1
ATOM 1715 C C . THR B 1 58 ? 9.078 -18.25 -0.483 1 76.5 58 THR B C 1
ATOM 1717 O O . THR B 1 58 ? 7.957 -18.406 -0.975 1 76.5 58 THR B O 1
ATOM 1720 N N . THR B 1 59 ? 9.594 -19.141 0.296 1 79.94 59 THR B N 1
ATOM 1721 C CA . THR B 1 59 ? 8.898 -20.391 0.556 1 79.94 59 THR B CA 1
ATOM 1722 C C . THR B 1 59 ? 7.594 -20.141 1.304 1 79.94 59 THR B C 1
ATOM 1724 O O . THR B 1 59 ? 6.543 -20.656 0.921 1 79.94 59 THR B O 1
ATOM 1727 N N . GLU B 1 60 ? 7.66 -19.344 2.238 1 88.56 60 GLU B N 1
ATOM 1728 C CA . GLU B 1 60 ? 6.453 -19.016 2.998 1 88.56 60 GLU B CA 1
ATOM 1729 C C . GLU B 1 60 ? 5.457 -18.234 2.15 1 88.56 60 GLU B C 1
ATOM 1731 O O . GLU B 1 60 ? 4.25 -18.469 2.225 1 88.56 60 GLU B O 1
ATOM 1736 N N . ILE B 1 61 ? 5.969 -17.406 1.376 1 92.69 61 ILE B N 1
ATOM 1737 C CA . ILE B 1 61 ? 5.117 -16.609 0.497 1 92.69 61 ILE B CA 1
ATOM 1738 C C . ILE B 1 61 ? 4.402 -17.531 -0.496 1 92.69 61 ILE B C 1
ATOM 1740 O O . ILE B 1 61 ? 3.203 -17.375 -0.737 1 92.69 61 ILE B O 1
ATOM 1744 N N . ASN B 1 62 ? 5.195 -18.484 -1.019 1 93.31 62 ASN B N 1
ATOM 1745 C CA . ASN B 1 62 ? 4.594 -19.453 -1.938 1 93.31 62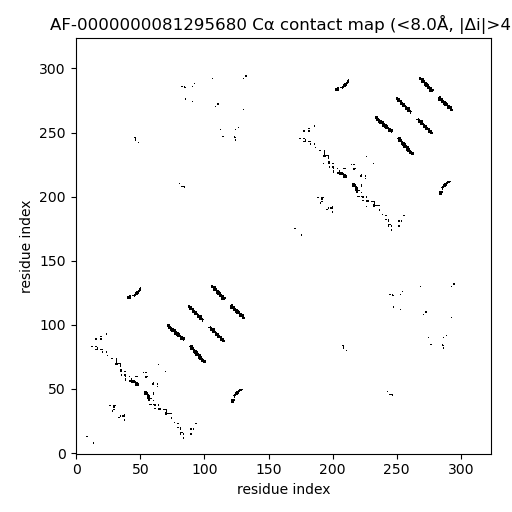 ASN B CA 1
ATOM 1746 C C . ASN B 1 62 ? 3.443 -20.203 -1.283 1 93.31 62 ASN B C 1
ATOM 1748 O O . ASN B 1 62 ? 2.352 -20.297 -1.847 1 93.31 62 ASN B O 1
ATOM 1752 N N . ASN B 1 63 ? 3.701 -20.734 -0.145 1 93.31 63 ASN B N 1
ATOM 1753 C CA . ASN B 1 63 ? 2.672 -21.484 0.572 1 93.31 63 ASN B CA 1
ATOM 1754 C C . ASN B 1 63 ? 1.443 -20.625 0.848 1 93.31 63 ASN B C 1
ATOM 1756 O O . ASN B 1 63 ? 0.311 -21.094 0.715 1 93.31 63 ASN B O 1
ATOM 1760 N N . LYS B 1 64 ? 1.635 -19.422 1.233 1 92.06 64 LYS B N 1
ATOM 1761 C CA . LYS B 1 64 ? 0.527 -18.516 1.516 1 92.06 64 LYS B CA 1
ATOM 1762 C C . LYS B 1 64 ? -0.286 -18.234 0.256 1 92.06 64 LYS B C 1
ATOM 1764 O O . LYS B 1 64 ? -1.514 -18.344 0.265 1 92.06 64 LYS B O 1
ATOM 1769 N N . ILE B 1 65 ? 0.39 -17.922 -0.795 1 93.69 65 ILE B N 1
ATOM 1770 C CA . ILE B 1 65 ? -0.285 -17.578 -2.041 1 93.69 65 ILE B CA 1
ATOM 1771 C C . ILE B 1 65 ? -1.163 -18.734 -2.494 1 93.69 65 ILE B C 1
ATOM 1773 O O . ILE B 1 65 ? -2.33 -18.547 -2.842 1 93.69 65 ILE B O 1
ATOM 1777 N N . ILE B 1 66 ? -0.582 -19.922 -2.408 1 94.38 66 ILE B N 1
ATOM 1778 C CA . ILE B 1 66 ? -1.318 -21.109 -2.812 1 94.38 66 ILE B CA 1
ATOM 1779 C C . ILE B 1 66 ? -2.529 -21.297 -1.903 1 94.38 66 ILE B C 1
ATOM 1781 O O . ILE B 1 66 ? -3.625 -21.609 -2.375 1 94.38 66 ILE B O 1
ATOM 1785 N N . SER B 1 67 ? -2.373 -21.047 -0.687 1 93 67 SER B N 1
ATOM 1786 C CA . SER B 1 67 ? -3.416 -21.312 0.299 1 93 67 SER B CA 1
ATOM 1787 C C . SER B 1 67 ? -4.59 -20.344 0.134 1 93 67 SER B C 1
ATOM 1789 O O . SER B 1 67 ? -5.699 -20.625 0.588 1 93 67 SER B O 1
ATOM 1791 N N . PHE B 1 68 ? -4.398 -19.219 -0.433 1 90.88 68 PHE B N 1
ATOM 1792 C CA . PHE B 1 68 ? -5.449 -18.219 -0.563 1 90.88 68 PHE B CA 1
ATOM 1793 C C . PHE B 1 68 ? -6.496 -18.656 -1.579 1 90.88 68 PHE B C 1
ATOM 1795 O O . PHE B 1 68 ? -7.641 -18.203 -1.54 1 90.88 68 PHE B O 1
ATOM 1802 N N . GLY B 1 69 ? -6.176 -19.5 -2.559 1 94.5 69 GLY B N 1
ATOM 1803 C CA . GLY B 1 69 ? -7.129 -20.062 -3.506 1 94.5 69 GLY B CA 1
ATOM 1804 C C . GLY B 1 69 ? -7.648 -19.047 -4.504 1 94.5 69 GLY B C 1
ATOM 1805 O O . GLY B 1 69 ? -8.844 -19.016 -4.793 1 94.5 69 GLY B O 1
ATOM 1806 N N . TYR B 1 70 ? -6.73 -18.281 -5.051 1 94.81 70 TYR B N 1
ATOM 1807 C CA . TYR B 1 70 ? -7.141 -17.219 -5.969 1 94.81 70 TYR B CA 1
ATOM 1808 C C . TYR B 1 70 ? -7.684 -17.812 -7.266 1 94.81 70 TYR B C 1
ATOM 1810 O O . TYR B 1 70 ? -8.32 -17.109 -8.055 1 94.81 70 TYR B O 1
ATOM 1818 N N . GLU B 1 71 ? -7.473 -19.078 -7.5 1 94.19 71 GLU B N 1
ATOM 1819 C CA . GLU B 1 71 ? -8 -19.75 -8.688 1 94.19 71 GLU B CA 1
ATOM 1820 C C . GLU B 1 71 ? -9.523 -19.781 -8.664 1 94.19 71 GLU B C 1
ATOM 1822 O O . GLU B 1 71 ? -10.164 -20.031 -9.695 1 94.19 71 GLU B O 1
ATOM 1827 N N . ASN B 1 72 ? -10.102 -19.547 -7.566 1 95.44 72 ASN B N 1
ATOM 1828 C CA . ASN B 1 72 ? -11.555 -19.547 -7.422 1 95.44 72 ASN B CA 1
ATOM 1829 C C . ASN B 1 72 ? -12.133 -18.141 -7.547 1 95.44 72 ASN B C 1
ATOM 1831 O O . ASN B 1 72 ? -13.305 -17.922 -7.242 1 95.44 72 ASN B O 1
ATOM 1835 N N . TYR B 1 73 ? -11.25 -17.219 -7.969 1 94.75 73 TYR B N 1
ATOM 1836 C CA . TYR B 1 73 ? -11.703 -15.844 -8.086 1 94.75 73 TYR B CA 1
ATOM 1837 C C . TYR B 1 73 ? -11.453 -15.297 -9.484 1 94.75 73 TYR B C 1
ATOM 1839 O O . TYR B 1 73 ? -10.492 -15.703 -10.148 1 94.75 73 TYR B O 1
ATOM 1847 N N . THR B 1 74 ? -12.352 -14.391 -9.906 1 96.25 74 THR B N 1
ATOM 1848 C CA . THR B 1 74 ? -12.031 -13.477 -11 1 96.25 74 THR B CA 1
ATOM 1849 C C . THR B 1 74 ? -11.469 -12.172 -10.461 1 96.25 74 THR B C 1
ATOM 1851 O O . THR B 1 74 ? -11.984 -11.617 -9.484 1 96.25 74 THR B O 1
ATOM 1854 N N . ILE B 1 75 ? -10.406 -11.789 -11.07 1 96.62 75 ILE B N 1
ATOM 1855 C CA . ILE B 1 75 ? -9.742 -10.562 -10.633 1 96.62 75 ILE B CA 1
ATOM 1856 C C . ILE B 1 75 ? -9.82 -9.516 -11.742 1 96.62 75 ILE B C 1
ATOM 1858 O O . ILE B 1 75 ? -9.367 -9.75 -12.867 1 96.62 75 ILE B O 1
ATOM 1862 N N . GLU B 1 76 ? -10.422 -8.422 -11.43 1 95.94 76 GLU B N 1
ATOM 1863 C CA . GLU B 1 76 ? -10.484 -7.289 -12.352 1 95.94 76 GLU B CA 1
ATOM 1864 C C . GLU B 1 76 ? -9.727 -6.086 -11.805 1 95.94 76 GLU B C 1
ATOM 1866 O O . GLU B 1 76 ? -10.086 -5.547 -10.75 1 95.94 76 GLU B O 1
ATOM 1871 N N . ILE B 1 77 ? -8.734 -5.66 -12.539 1 94.81 77 ILE B N 1
ATOM 1872 C CA . ILE B 1 77 ? -7.965 -4.492 -12.133 1 94.81 77 ILE B CA 1
ATOM 1873 C C . ILE B 1 77 ? -8.68 -3.217 -12.578 1 94.81 77 ILE B C 1
ATOM 1875 O O . ILE B 1 77 ? -9.078 -3.1 -13.742 1 94.81 77 ILE B O 1
ATOM 1879 N N . GLU B 1 78 ? -8.836 -2.289 -11.734 1 92.06 78 GLU B N 1
ATOM 1880 C CA . GLU B 1 78 ? -9.5 -1.028 -12.047 1 92.06 78 GLU B CA 1
ATOM 1881 C C . GLU B 1 78 ? -8.492 0.1 -12.234 1 92.06 78 GLU B C 1
ATOM 1883 O O . GLU B 1 78 ? -8.617 0.902 -13.156 1 92.06 78 GLU B O 1
ATOM 1888 N N . THR B 1 79 ? -7.574 0.245 -11.367 1 89.06 79 THR B N 1
ATOM 1889 C CA . THR B 1 79 ? -6.562 1.29 -11.484 1 89.06 79 THR B CA 1
ATOM 1890 C C . THR B 1 79 ? -5.184 0.75 -11.117 1 89.06 79 THR B C 1
ATOM 1892 O O . THR B 1 79 ? -5.062 -0.176 -10.312 1 89.06 79 THR B O 1
ATOM 1895 N N . VAL B 1 80 ? -4.141 1.271 -11.812 1 92.44 80 VAL B N 1
ATOM 1896 C CA . VAL B 1 80 ? -2.74 1.038 -11.477 1 92.44 80 VAL B CA 1
ATOM 1897 C C . VAL B 1 80 ? -2.006 2.373 -11.375 1 92.44 80 VAL B C 1
ATOM 1899 O O . VAL B 1 80 ? -1.908 3.111 -12.359 1 92.44 80 VAL B O 1
ATOM 1902 N N . ASN B 1 81 ? -1.567 2.678 -10.211 1 90.62 81 ASN B N 1
ATOM 1903 C CA . ASN B 1 81 ? -0.736 3.857 -9.992 1 90.62 81 ASN B CA 1
ATOM 1904 C C . ASN B 1 81 ? 0.731 3.482 -9.805 1 90.62 81 ASN B C 1
ATOM 1906 O O . ASN B 1 81 ? 1.053 2.594 -9.016 1 90.62 81 ASN B O 1
ATOM 1910 N N . ILE B 1 82 ? 1.569 4.148 -10.555 1 92.12 82 ILE B N 1
ATOM 1911 C CA . ILE B 1 82 ? 2.992 3.828 -10.531 1 92.12 82 ILE B CA 1
ATOM 1912 C C . ILE B 1 82 ? 3.797 5.078 -10.188 1 92.12 82 ILE B C 1
ATOM 1914 O O . ILE B 1 82 ? 3.551 6.156 -10.734 1 92.12 82 ILE B O 1
ATOM 1918 N N . GLN B 1 83 ? 4.645 4.93 -9.258 1 92.44 83 GLN B N 1
ATOM 1919 C CA . GLN B 1 83 ? 5.582 5.984 -8.883 1 92.44 83 GLN B CA 1
ATOM 1920 C C . GLN B 1 83 ? 7.023 5.488 -8.938 1 92.44 83 GLN B C 1
ATOM 1922 O O . GLN B 1 83 ? 7.312 4.359 -8.539 1 92.44 83 GLN B O 1
ATOM 1927 N N . ASP B 1 84 ? 7.883 6.406 -9.445 1 92.06 84 ASP B N 1
ATOM 1928 C CA . ASP B 1 84 ? 9.297 6.16 -9.203 1 92.06 84 ASP B CA 1
ATOM 1929 C C . ASP B 1 84 ? 9.633 6.234 -7.719 1 92.06 84 ASP B C 1
ATOM 1931 O O . ASP B 1 84 ? 8.969 6.953 -6.965 1 92.06 84 ASP B O 1
ATOM 1935 N N . SER B 1 85 ? 10.633 5.395 -7.367 1 93.25 85 SER B N 1
ATOM 1936 C CA . SER B 1 85 ? 10.945 5.379 -5.941 1 93.25 85 SER B CA 1
ATOM 1937 C C . SER B 1 85 ? 12.445 5.293 -5.703 1 93.25 85 SER B C 1
ATOM 1939 O O . SER B 1 85 ? 13.242 5.699 -6.551 1 93.25 85 SER B O 1
ATOM 1941 N N . TYR B 1 86 ? 12.75 4.875 -4.527 1 91.94 86 TYR B N 1
ATOM 1942 C CA . TYR B 1 86 ? 14.094 4.82 -3.959 1 91.94 86 TYR B CA 1
ATOM 1943 C C . TYR B 1 86 ? 15 3.924 -4.789 1 91.94 86 TYR B C 1
ATOM 1945 O O . TYR B 1 86 ? 14.648 2.777 -5.086 1 91.94 86 TYR B O 1
ATOM 1953 N N . GLN B 1 87 ? 16.141 4.414 -5.285 1 91.88 87 GLN B N 1
ATOM 1954 C CA . GLN B 1 87 ? 17.188 3.66 -5.965 1 91.88 87 GLN B CA 1
ATOM 1955 C C . GLN B 1 87 ? 16.625 2.85 -7.125 1 91.88 87 GLN B C 1
ATOM 1957 O O . GLN B 1 87 ? 16.812 1.633 -7.191 1 91.88 87 GLN B O 1
ATOM 1962 N N . ALA B 1 88 ? 15.891 3.492 -8 1 90.94 88 ALA B N 1
ATOM 1963 C CA . ALA B 1 88 ? 15.359 2.959 -9.25 1 90.94 88 ALA B CA 1
ATOM 1964 C C . ALA B 1 88 ? 14.289 1.906 -8.984 1 90.94 88 ALA B C 1
ATOM 1966 O O . ALA B 1 88 ? 14.016 1.061 -9.844 1 90.94 88 ALA B O 1
ATOM 1967 N N . SER B 1 89 ? 13.844 1.951 -7.758 1 95.19 89 SER B N 1
ATOM 1968 C CA . SER B 1 89 ? 12.727 1.068 -7.426 1 95.19 89 SER B CA 1
ATOM 1969 C C . SER B 1 89 ? 11.406 1.647 -7.91 1 95.19 89 SER B C 1
ATOM 1971 O O . SER B 1 89 ? 11.359 2.766 -8.422 1 95.19 89 SER B O 1
ATOM 1973 N N . ILE B 1 90 ? 10.422 0.824 -7.816 1 95.31 90 ILE B N 1
ATOM 1974 C CA . ILE B 1 90 ? 9.102 1.22 -8.305 1 95.31 90 ILE B CA 1
ATOM 1975 C C . ILE B 1 90 ? 8.055 0.958 -7.23 1 95.31 90 ILE B C 1
ATOM 1977 O O . ILE B 1 90 ? 8.023 -0.119 -6.629 1 95.31 90 ILE B O 1
ATOM 1981 N N . PHE B 1 91 ? 7.23 1.946 -6.965 1 96.12 91 PHE B N 1
ATOM 1982 C CA . PHE B 1 91 ? 6.098 1.838 -6.051 1 96.12 91 PHE B CA 1
ATOM 1983 C C . PHE B 1 91 ? 4.789 1.739 -6.824 1 96.12 91 PHE B C 1
ATOM 1985 O O . PHE B 1 91 ? 4.469 2.617 -7.629 1 96.12 91 PHE B O 1
ATOM 1992 N N . ILE B 1 92 ? 4.039 0.667 -6.551 1 96.44 92 ILE B N 1
ATOM 1993 C CA . ILE B 1 92 ? 2.838 0.398 -7.336 1 96.44 92 ILE B CA 1
ATOM 1994 C C . ILE B 1 92 ? 1.64 0.24 -6.402 1 96.44 92 ILE B C 1
ATOM 1996 O O . ILE B 1 92 ? 1.731 -0.429 -5.371 1 96.44 92 ILE B O 1
ATOM 2000 N N . GLN B 1 93 ? 0.561 0.821 -6.746 1 94.19 93 GLN B N 1
ATOM 2001 C CA . GLN B 1 93 ? -0.717 0.574 -6.082 1 94.19 93 GLN B CA 1
ATOM 2002 C C . GLN B 1 93 ? -1.778 0.129 -7.086 1 94.19 93 GLN B C 1
ATOM 2004 O O . GLN B 1 93 ? -2.016 0.806 -8.086 1 94.19 93 GLN B O 1
ATOM 2009 N N . VAL B 1 94 ? -2.381 -0.964 -6.793 1 94.88 94 VAL B N 1
ATOM 2010 C CA . VAL B 1 94 ? -3.402 -1.533 -7.664 1 94.88 94 VAL B CA 1
ATOM 2011 C C . VAL B 1 94 ? -4.742 -1.571 -6.934 1 94.88 94 VAL B C 1
ATOM 2013 O O . VAL B 1 94 ? -4.805 -1.931 -5.754 1 94.88 94 VAL B O 1
ATOM 2016 N N . THR B 1 95 ? -5.781 -1.164 -7.578 1 91.75 95 THR B N 1
ATOM 2017 C CA . THR B 1 95 ? -7.141 -1.376 -7.094 1 91.75 95 THR B CA 1
ATOM 2018 C C . THR B 1 95 ? -7.949 -2.201 -8.094 1 91.75 95 THR B C 1
ATOM 2020 O O . THR B 1 95 ? -7.641 -2.213 -9.289 1 91.75 95 THR B O 1
ATOM 2023 N N . GLY B 1 96 ? -8.922 -2.945 -7.543 1 93.31 96 GLY B N 1
ATOM 2024 C CA . GLY B 1 96 ? -9.766 -3.762 -8.406 1 93.31 96 GLY B CA 1
ATOM 2025 C C . GLY B 1 96 ? -10.875 -4.469 -7.652 1 93.31 96 GLY B C 1
ATOM 2026 O O . GLY B 1 96 ? -11.266 -4.039 -6.566 1 93.31 96 GLY B O 1
ATOM 2027 N N . CYS B 1 97 ? -11.359 -5.469 -8.32 1 93.81 97 CYS B N 1
ATOM 2028 C CA . CYS B 1 97 ? -12.461 -6.254 -7.773 1 93.81 97 CYS B CA 1
ATOM 2029 C C . CYS B 1 97 ? -12.148 -7.746 -7.836 1 93.81 97 CYS B C 1
ATOM 2031 O O . CYS B 1 97 ? -11.664 -8.242 -8.852 1 93.81 97 CYS B O 1
ATOM 2033 N N . LEU B 1 98 ? -12.344 -8.32 -6.727 1 93.81 98 LEU B N 1
ATOM 2034 C CA . LEU B 1 98 ? -12.281 -9.773 -6.617 1 93.81 98 LEU B CA 1
ATOM 2035 C C . LEU B 1 98 ? -13.688 -10.375 -6.566 1 93.81 98 LEU B C 1
ATOM 2037 O O . LEU B 1 98 ? -14.5 -9.977 -5.734 1 93.81 98 LEU B O 1
ATOM 2041 N N . THR B 1 99 ? -13.914 -11.25 -7.473 1 95.12 99 THR B N 1
ATOM 2042 C CA . THR B 1 99 ? -15.211 -11.914 -7.48 1 95.12 99 THR B CA 1
ATOM 2043 C C . THR B 1 99 ? -15.055 -13.422 -7.312 1 95.12 99 THR B C 1
ATOM 2045 O O . THR B 1 99 ? -14.375 -14.07 -8.117 1 95.12 99 THR B O 1
ATOM 2048 N N . GLY B 1 100 ? -15.719 -13.984 -6.277 1 93.94 100 GLY B N 1
ATOM 2049 C CA . GLY B 1 100 ? -15.648 -15.422 -6.023 1 93.94 100 GLY B CA 1
ATOM 2050 C C . GLY B 1 100 ? -16.781 -16.188 -6.68 1 93.94 100 GLY B C 1
ATOM 2051 O O . GLY B 1 100 ? -17.453 -15.68 -7.578 1 93.94 100 GLY B O 1
ATOM 2052 N N . THR B 1 101 ? -16.828 -17.422 -6.184 1 94.44 101 THR B N 1
ATOM 2053 C CA . THR B 1 101 ? -17.859 -18.312 -6.719 1 94.44 101 THR B CA 1
ATOM 2054 C C . THR B 1 101 ? -19.25 -17.844 -6.324 1 94.44 101 THR B C 1
ATOM 2056 O O . THR B 1 101 ? -20.234 -18.188 -6.973 1 94.44 101 THR B O 1
ATOM 2059 N N . ASP B 1 102 ? -19.328 -17.016 -5.289 1 93.5 102 ASP B N 1
ATOM 2060 C CA . ASP B 1 102 ? -20.609 -16.469 -4.848 1 93.5 102 ASP B CA 1
ATOM 2061 C C . ASP B 1 102 ? -21.047 -15.305 -5.746 1 93.5 102 ASP B C 1
ATOM 2063 O O . ASP B 1 102 ? -22.125 -14.75 -5.566 1 93.5 102 ASP B O 1
ATOM 2067 N N . ASN B 1 103 ? -20.281 -14.898 -6.621 1 93.62 103 ASN B N 1
ATOM 2068 C CA . ASN B 1 103 ? -20.531 -13.867 -7.617 1 93.62 103 ASN B CA 1
ATOM 2069 C C . ASN B 1 103 ? -20.672 -12.492 -6.977 1 93.62 103 ASN B C 1
ATOM 2071 O O . ASN B 1 103 ? -21.391 -11.633 -7.488 1 93.62 103 ASN B O 1
ATOM 2075 N N . VAL B 1 104 ? -20.078 -12.344 -5.785 1 92.06 104 VAL B N 1
ATOM 2076 C CA . VAL B 1 104 ? -20.109 -11.047 -5.109 1 92.06 104 VAL B CA 1
ATOM 2077 C C . VAL B 1 104 ? -18.766 -10.336 -5.309 1 92.06 104 VAL B C 1
ATOM 2079 O O . VAL B 1 104 ? -17.734 -10.82 -4.855 1 92.06 104 VAL B O 1
ATOM 2082 N N . PRO B 1 105 ? -18.844 -9.234 -5.953 1 92.25 105 PRO B N 1
ATOM 2083 C CA . PRO B 1 105 ? -17.594 -8.484 -6.121 1 92.25 105 PRO B CA 1
ATOM 2084 C C . PRO B 1 105 ? -17.125 -7.824 -4.828 1 92.25 105 PRO B C 1
ATOM 2086 O O . PRO B 1 105 ? -17.938 -7.258 -4.09 1 92.25 105 PRO B O 1
ATOM 2089 N N . ARG B 1 106 ? -15.875 -7.91 -4.586 1 90.81 106 ARG B N 1
ATOM 2090 C CA . ARG B 1 106 ? -15.234 -7.277 -3.438 1 90.81 106 ARG B CA 1
ATOM 2091 C C . ARG B 1 106 ? -14.07 -6.395 -3.873 1 90.81 106 ARG B C 1
ATOM 2093 O O . ARG B 1 106 ? -13.156 -6.859 -4.559 1 90.81 106 ARG B O 1
ATOM 2100 N N . LYS B 1 107 ? -14.172 -5.199 -3.457 1 90.69 107 LYS B N 1
ATOM 2101 C CA . LYS B 1 107 ? -13.102 -4.27 -3.799 1 90.69 107 LYS B CA 1
ATOM 2102 C C . LYS B 1 107 ? -11.82 -4.613 -3.043 1 90.69 107 LYS B C 1
ATOM 2104 O O . LYS B 1 107 ? -11.859 -4.984 -1.869 1 90.69 107 LYS B O 1
ATOM 2109 N N . PHE B 1 108 ? -10.75 -4.469 -3.834 1 91.81 108 PHE B N 1
ATOM 2110 C CA . PHE B 1 108 ? -9.484 -4.73 -3.162 1 91.81 108 PHE B CA 1
ATOM 2111 C C . PHE B 1 108 ? -8.453 -3.664 -3.518 1 91.81 108 PHE B C 1
ATOM 2113 O O . PHE B 1 108 ? -8.641 -2.906 -4.473 1 91.81 108 PHE B O 1
ATOM 2120 N N . MET B 1 109 ? -7.469 -3.58 -2.697 1 91.88 109 MET B N 1
ATOM 2121 C CA . MET B 1 109 ? -6.27 -2.789 -2.961 1 91.88 109 MET B CA 1
ATOM 2122 C C . MET B 1 109 ? -5.008 -3.592 -2.658 1 91.88 109 MET B C 1
ATOM 2124 O O . MET B 1 109 ? -4.949 -4.309 -1.658 1 91.88 109 MET B O 1
ATOM 2128 N N . ARG B 1 110 ? -4.102 -3.533 -3.553 1 94.06 110 ARG B N 1
ATOM 2129 C CA . ARG B 1 110 ? -2.793 -4.16 -3.371 1 94.06 110 ARG B CA 1
ATOM 2130 C C . ARG B 1 110 ? -1.669 -3.18 -3.693 1 94.06 110 ARG B C 1
ATOM 2132 O O . ARG B 1 110 ? -1.744 -2.441 -4.68 1 94.06 110 ARG B O 1
ATOM 2139 N N . SER B 1 111 ? -0.675 -3.133 -2.869 1 96.62 111 SER B N 1
ATOM 2140 C CA . SER B 1 111 ? 0.497 -2.299 -3.109 1 96.62 111 SER B CA 1
ATOM 2141 C C . SER B 1 111 ? 1.765 -3.141 -3.209 1 96.62 111 SER B C 1
ATOM 2143 O O . SER B 1 111 ? 1.905 -4.145 -2.508 1 96.62 111 SER B O 1
ATOM 2145 N N . PHE B 1 112 ? 2.633 -2.717 -4.094 1 97.88 112 PHE B N 1
ATOM 2146 C CA . PHE B 1 112 ? 3.904 -3.4 -4.297 1 97.88 112 PHE B CA 1
ATOM 2147 C C . PHE B 1 112 ? 5.066 -2.416 -4.219 1 97.88 112 PHE B C 1
ATOM 2149 O O . PHE B 1 112 ? 4.941 -1.264 -4.637 1 97.88 112 PHE B O 1
ATOM 2156 N N . PHE B 1 113 ? 6.125 -2.873 -3.768 1 97.38 113 PHE B N 1
ATOM 2157 C CA . PHE B 1 113 ? 7.422 -2.232 -3.961 1 97.38 113 PHE B CA 1
ATOM 2158 C C . PHE B 1 113 ? 8.367 -3.145 -4.738 1 97.38 113 PHE B C 1
ATOM 2160 O O . PHE B 1 113 ? 8.727 -4.223 -4.262 1 97.38 113 PHE B O 1
ATOM 2167 N N . LEU B 1 114 ? 8.758 -2.727 -5.926 1 97 114 LEU B N 1
ATOM 2168 C CA . LEU B 1 114 ? 9.648 -3.496 -6.781 1 97 114 LEU B CA 1
ATOM 2169 C C . LEU B 1 114 ? 11.07 -2.953 -6.711 1 97 114 LEU B C 1
ATOM 2171 O O . LEU B 1 114 ? 11.289 -1.745 -6.832 1 97 114 LEU B O 1
ATOM 2175 N N . THR B 1 115 ? 11.992 -3.844 -6.52 1 95.75 115 THR B N 1
ATOM 2176 C CA . THR B 1 115 ? 13.398 -3.449 -6.469 1 95.75 115 THR B CA 1
ATOM 2177 C C . THR B 1 115 ? 14.172 -4.055 -7.637 1 95.75 115 THR B C 1
ATOM 2179 O O . THR B 1 115 ? 13.93 -5.203 -8.023 1 95.75 115 THR B O 1
ATOM 2182 N N . PRO B 1 116 ? 15.07 -3.227 -8.117 1 91.88 116 PRO B N 1
ATOM 2183 C CA . PRO B 1 116 ? 15.891 -3.779 -9.195 1 91.88 116 PRO B CA 1
ATOM 2184 C C . PRO B 1 116 ? 16.828 -4.887 -8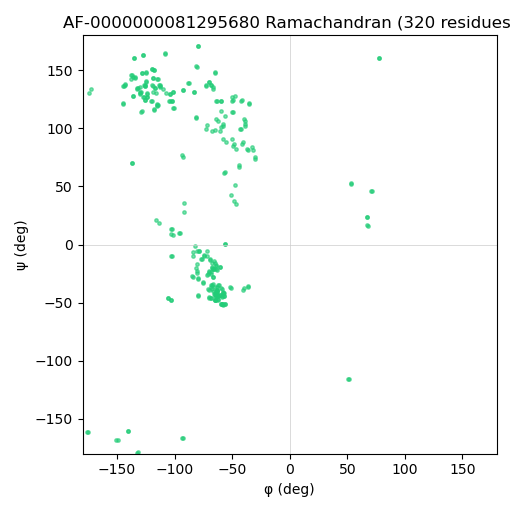.719 1 91.88 116 PRO B C 1
ATOM 2186 O O . PRO B 1 116 ? 17.344 -4.824 -7.602 1 91.88 116 PRO B O 1
ATOM 2189 N N . HIS B 1 117 ? 16.875 -5.879 -9.5 1 85.69 117 HIS B N 1
ATOM 2190 C CA . HIS B 1 117 ? 17.812 -6.977 -9.281 1 85.69 117 HIS B CA 1
ATOM 2191 C C . HIS B 1 117 ? 18.312 -7.539 -10.602 1 85.69 117 HIS B C 1
ATOM 2193 O O . HIS B 1 117 ? 17.531 -8.07 -11.398 1 85.69 117 HIS B O 1
ATOM 2199 N N . GLU B 1 118 ? 19.672 -7.473 -10.703 1 83.56 118 GLU B N 1
ATOM 2200 C CA . GLU B 1 118 ? 20.281 -7.914 -11.961 1 83.56 118 GLU B CA 1
ATOM 2201 C C . GLU B 1 118 ? 19.625 -7.242 -13.156 1 83.56 118 GLU B C 1
ATOM 2203 O O . GLU B 1 118 ? 19.578 -6.012 -13.242 1 83.56 118 GLU B O 1
ATOM 2208 N N . THR B 1 119 ? 18.938 -8.031 -14.055 1 80.12 119 THR B N 1
ATOM 2209 C CA . THR B 1 119 ? 18.344 -7.469 -15.258 1 80.12 119 THR B CA 1
ATOM 2210 C C . THR B 1 119 ? 16.828 -7.316 -15.094 1 80.12 119 THR B C 1
ATOM 2212 O O . THR B 1 119 ? 16.125 -6.965 -16.047 1 80.12 119 THR B O 1
ATOM 2215 N N . GLY B 1 120 ? 16.375 -7.441 -13.906 1 88.12 120 GLY B N 1
ATOM 2216 C CA . GLY B 1 120 ? 14.938 -7.348 -13.727 1 88.12 120 GLY B CA 1
ATOM 2217 C C . GLY B 1 120 ? 14.539 -6.781 -12.375 1 88.12 120 GLY B C 1
ATOM 2218 O O . GLY B 1 120 ? 15.281 -5.984 -11.789 1 88.12 120 GLY B O 1
ATOM 2219 N N . TYR B 1 121 ? 13.352 -6.891 -12.078 1 93.88 121 TYR B N 1
ATOM 2220 C CA . TYR B 1 121 ? 12.773 -6.461 -10.805 1 93.88 121 TYR B CA 1
ATOM 2221 C C . TYR B 1 121 ? 12.188 -7.648 -10.047 1 93.88 121 TYR B C 1
ATOM 2223 O O . TYR B 1 121 ? 11.797 -8.648 -10.648 1 93.88 121 TYR B O 1
ATOM 2231 N N . PHE B 1 122 ? 12.211 -7.555 -8.812 1 94.56 122 PHE B N 1
ATOM 2232 C CA . PHE B 1 122 ? 11.445 -8.5 -8 1 94.56 122 PHE B CA 1
ATOM 2233 C C . PHE B 1 122 ? 10.555 -7.762 -7.012 1 94.56 122 PHE B C 1
ATOM 2235 O O . PHE B 1 122 ? 10.75 -6.57 -6.758 1 94.56 122 PHE B O 1
ATOM 2242 N N . VAL B 1 123 ? 9.617 -8.469 -6.516 1 97.12 123 VAL B N 1
ATOM 2243 C CA . VAL B 1 123 ? 8.727 -7.922 -5.5 1 97.12 123 VAL B CA 1
ATOM 2244 C C . VAL B 1 123 ? 9.398 -7.992 -4.129 1 97.12 123 VAL B C 1
ATOM 2246 O O . VAL B 1 123 ? 9.609 -9.086 -3.592 1 97.12 123 VAL B O 1
ATOM 2249 N N . GLN B 1 124 ? 9.758 -6.863 -3.637 1 96.88 124 GLN B N 1
ATOM 2250 C CA . GLN B 1 124 ? 10.32 -6.789 -2.293 1 96.88 124 GLN B CA 1
ATOM 2251 C C . GLN B 1 124 ? 9.227 -6.828 -1.231 1 96.88 124 GLN B C 1
ATOM 2253 O O . GLN B 1 124 ? 9.383 -7.469 -0.191 1 96.88 124 GLN B O 1
ATOM 2258 N N . ASN B 1 125 ? 8.188 -6.109 -1.436 1 96.81 125 ASN B N 1
ATOM 2259 C CA . ASN B 1 125 ? 7.047 -6.031 -0.536 1 96.81 125 ASN B CA 1
ATOM 2260 C C . ASN B 1 125 ? 5.727 -6.129 -1.299 1 96.81 125 ASN B C 1
ATOM 2262 O O . ASN B 1 125 ? 5.594 -5.574 -2.391 1 96.81 125 ASN B O 1
ATOM 2266 N N . SER B 1 126 ? 4.816 -6.75 -0.705 1 96.69 126 SER B N 1
ATOM 2267 C CA . SER B 1 126 ? 3.447 -6.785 -1.206 1 96.69 126 SER B CA 1
ATOM 2268 C C . SER B 1 126 ? 2.439 -6.785 -0.062 1 96.69 126 SER B C 1
ATOM 2270 O O . SER B 1 126 ? 2.631 -7.473 0.943 1 96.69 126 SER B O 1
ATOM 2272 N N . CYS B 1 127 ? 1.431 -5.996 -0.22 1 94.75 127 CYS B N 1
ATOM 2273 C CA . CYS B 1 127 ? 0.364 -5.922 0.771 1 94.75 127 CYS B CA 1
ATOM 2274 C C . CYS B 1 127 ? -1.005 -5.906 0.1 1 94.75 127 CYS B C 1
ATOM 2276 O O . CYS B 1 127 ? -1.238 -5.125 -0.824 1 94.75 127 CYS B O 1
ATOM 2278 N N . PHE B 1 128 ? -1.828 -6.82 0.583 1 93.56 128 PHE B N 1
ATOM 2279 C CA . PHE B 1 128 ? -3.172 -6.953 0.035 1 93.56 128 PHE B CA 1
ATOM 2280 C C . PHE B 1 128 ? -4.223 -6.711 1.111 1 93.56 128 PHE B C 1
ATOM 2282 O O . PHE B 1 128 ? -4.086 -7.188 2.238 1 93.56 128 PHE B O 1
ATOM 2289 N N . ARG B 1 129 ? -5.289 -5.949 0.762 1 90 129 ARG B N 1
ATOM 2290 C CA . ARG B 1 129 ? -6.453 -5.793 1.629 1 90 129 ARG B CA 1
ATOM 2291 C C . ARG B 1 129 ? -7.738 -5.738 0.812 1 90 129 ARG B C 1
ATOM 2293 O O . ARG B 1 129 ? -7.793 -5.082 -0.231 1 90 129 ARG B O 1
ATOM 2300 N N . CYS B 1 130 ? -8.734 -6.434 1.341 1 86.81 130 CYS B N 1
ATOM 2301 C CA . CYS B 1 130 ? -10.086 -6.234 0.821 1 86.81 130 CYS B CA 1
ATOM 2302 C C . CYS B 1 130 ? -10.789 -5.102 1.556 1 86.81 130 CYS B C 1
ATOM 2304 O O . CYS B 1 130 ? -10.602 -4.926 2.762 1 86.81 130 CYS B O 1
ATOM 2306 N N . ILE B 1 131 ? -11.469 -4.328 0.865 1 73.81 131 ILE B N 1
ATOM 2307 C CA . ILE B 1 131 ? -12.188 -3.193 1.437 1 73.81 131 ILE B CA 1
ATOM 2308 C C . ILE B 1 131 ? -13.617 -3.604 1.766 1 73.81 131 ILE B C 1
ATOM 2310 O O . ILE B 1 131 ? -14.391 -3.955 0.871 1 73.81 131 ILE B O 1
ATOM 2314 N N . GLU B 1 132 ? -13.734 -4.332 2.881 1 65.38 132 GLU B N 1
ATOM 2315 C CA . GLU B 1 132 ? -15.086 -4.754 3.244 1 65.38 132 GLU B CA 1
ATOM 2316 C C . GLU B 1 132 ? -15.969 -3.555 3.566 1 65.38 132 GLU B C 1
ATOM 2318 O O . GLU B 1 132 ? -15.492 -2.555 4.109 1 65.38 132 GLU B O 1
ATOM 2323 N N . GLU B 1 133 ? -17.047 -3.436 2.879 1 52.84 133 GLU B N 1
ATOM 2324 C CA . GLU B 1 133 ? -18.078 -2.459 3.254 1 52.84 133 GLU B CA 1
ATOM 2325 C C . GLU B 1 133 ? -18.406 -2.555 4.738 1 52.84 133 GLU B C 1
ATOM 2327 O O . GLU B 1 133 ? -18.656 -3.645 5.258 1 52.84 133 GLU B O 1
ATOM 2332 N N . THR B 1 134 ? -17.641 -1.839 5.547 1 45.81 134 THR B N 1
ATOM 2333 C CA . THR B 1 134 ? -17.969 -1.858 6.969 1 45.81 134 THR B CA 1
ATOM 2334 C C . THR B 1 134 ? -19.469 -2.016 7.18 1 45.81 134 THR B C 1
ATOM 2336 O O . THR B 1 134 ? -20.25 -1.152 6.773 1 45.81 134 THR B O 1
ATOM 2339 N N . LYS B 1 135 ? -20.016 -3.125 7.121 1 43.47 135 LYS B N 1
ATOM 2340 C CA . LYS B 1 135 ? -21.219 -3.012 7.938 1 43.47 135 LYS B CA 1
ATOM 2341 C C . LYS B 1 135 ? -20.891 -2.424 9.312 1 43.47 135 LYS B C 1
ATOM 2343 O O . LYS B 1 135 ? -19.875 -2.756 9.914 1 43.47 135 LYS B O 1
ATOM 2348 N N . PRO B 1 136 ? -21.547 -1.267 9.742 1 34.94 136 PRO B N 1
ATOM 2349 C CA . PRO B 1 136 ? -21.344 -0.728 11.086 1 34.94 136 PRO B CA 1
ATOM 2350 C C . PRO B 1 136 ? -21.016 -1.811 12.117 1 34.94 136 PRO B C 1
ATOM 2352 O O . PRO B 1 136 ? -21.844 -2.707 12.352 1 34.94 136 PRO B O 1
ATOM 2355 N N . SER B 1 137 ? -19.922 -2.316 12.102 1 34.34 137 SER B N 1
ATOM 2356 C CA . SER B 1 137 ? -19.734 -3.266 13.195 1 34.34 137 SER B CA 1
ATOM 2357 C C . SER B 1 137 ? -19.734 -2.559 14.547 1 34.34 137 SER B C 1
ATOM 2359 O O . SER B 1 137 ? -19.25 -1.435 14.664 1 34.34 137 SER B O 1
ATOM 2361 N N . GLU B 1 138 ? -20.438 -3.035 15.594 1 31.27 138 GLU B N 1
ATOM 2362 C CA . GLU B 1 138 ? -20.469 -2.68 17 1 31.27 138 GLU B CA 1
ATOM 2363 C C . GLU B 1 138 ? -19.078 -2.641 17.609 1 31.27 138 GLU B C 1
ATOM 2365 O O . GLU B 1 138 ? -18.875 -2.082 18.688 1 31.27 138 GLU B O 1
ATOM 2370 N N . THR B 1 139 ? -18.062 -3.496 17.312 1 30.55 139 THR B N 1
ATOM 2371 C CA . THR B 1 139 ? -16.984 -3.713 18.266 1 30.55 139 THR B CA 1
ATOM 2372 C C . THR B 1 139 ? -15.836 -2.744 18 1 30.55 139 THR B C 1
ATOM 2374 O O . THR B 1 139 ? -14.984 -2.994 17.141 1 30.55 139 THR B O 1
ATOM 2377 N N . SER B 1 140 ? -15.891 -1.689 17.656 1 32.84 140 SER B N 1
ATOM 2378 C CA . SER B 1 140 ? -14.805 -0.75 17.375 1 32.84 140 SER B CA 1
ATOM 2379 C C . SER B 1 140 ? -13.898 -0.579 18.578 1 32.84 140 SER B C 1
ATOM 2381 O O . SER B 1 140 ? -13.055 0.322 18.609 1 32.84 140 SER B O 1
ATOM 2383 N N . LEU B 1 141 ? -13.977 -1.141 19.75 1 27.7 141 LEU B N 1
ATOM 2384 C CA . LEU B 1 141 ? -13.469 -0.578 20.984 1 27.7 141 LEU B CA 1
ATOM 2385 C C . LEU B 1 141 ? -11.969 -0.838 21.125 1 27.7 141 LEU B C 1
ATOM 2387 O O . LEU B 1 141 ? -11.359 -0.437 22.125 1 27.7 141 LEU B O 1
ATOM 2391 N N . ALA B 1 142 ? -11.352 -1.783 20.469 1 31.06 142 ALA B N 1
ATOM 2392 C CA . ALA B 1 142 ? -10.203 -2.215 21.266 1 31.06 142 ALA B CA 1
ATOM 2393 C C . ALA B 1 142 ? -9.031 -1.248 21.109 1 31.06 142 ALA B C 1
ATOM 2395 O O . ALA B 1 142 ? -7.973 -1.444 21.703 1 31.06 142 ALA B O 1
ATOM 2396 N N . LEU B 1 143 ? -8.836 -0.568 20.062 1 29.2 143 LEU B N 1
ATOM 2397 C CA . LEU B 1 143 ? -7.539 0.092 19.984 1 29.2 143 LEU B CA 1
ATOM 2398 C C . LEU B 1 143 ? -7.465 1.264 20.953 1 29.2 143 LEU B C 1
ATOM 2400 O O . LEU B 1 143 ? -6.43 1.927 21.062 1 29.2 143 LEU B O 1
ATOM 2404 N N . ALA B 1 144 ? -8.555 1.662 21.672 1 29.38 144 ALA B N 1
ATOM 2405 C CA . ALA B 1 144 ? -8.438 2.865 22.484 1 29.38 144 ALA B CA 1
ATOM 2406 C C . ALA B 1 144 ? -7.48 2.648 23.656 1 29.38 144 ALA B C 1
ATOM 2408 O O . ALA B 1 144 ? -7.125 3.596 24.359 1 29.38 144 ALA B O 1
ATOM 2409 N N . ASN B 1 145 ? -7.23 1.464 24.125 1 28.75 145 ASN B N 1
ATOM 2410 C CA . ASN B 1 145 ? -6.676 1.43 25.484 1 28.75 145 ASN B CA 1
ATOM 2411 C C . ASN B 1 145 ? -5.176 1.711 25.469 1 28.75 145 ASN B C 1
ATOM 2413 O O . ASN B 1 145 ? -4.523 1.631 26.516 1 28.75 145 ASN B O 1
ATOM 2417 N N . VAL B 1 146 ? -4.535 1.496 24.375 1 27.69 146 VAL B N 1
ATOM 2418 C CA . VAL B 1 146 ? -3.107 1.56 24.672 1 27.69 146 VAL B CA 1
ATOM 2419 C C . VAL B 1 146 ? -2.65 3.016 24.688 1 27.69 146 VAL B C 1
ATOM 2421 O O . VAL B 1 146 ? -1.456 3.295 24.828 1 27.69 146 VAL B O 1
ATOM 2424 N N . ALA B 1 147 ? -3.488 4.004 24.438 1 26.72 147 ALA B N 1
ATOM 2425 C CA . ALA B 1 147 ? -2.955 5.363 24.344 1 26.72 147 ALA B CA 1
ATOM 2426 C C . ALA B 1 147 ? -2.408 5.828 25.688 1 26.72 147 ALA B C 1
ATOM 2428 O O . ALA B 1 147 ? -1.892 6.941 25.812 1 26.72 147 ALA B O 1
ATOM 2429 N N . ALA B 1 148 ? -2.787 5.281 26.781 1 28.95 148 ALA B N 1
ATOM 2430 C CA . ALA B 1 148 ? -2.49 6.125 27.938 1 28.95 148 ALA B CA 1
ATOM 2431 C C . ALA B 1 148 ? -0.985 6.254 28.156 1 28.95 148 ALA B C 1
ATOM 2433 O O . ALA B 1 148 ? -0.515 7.23 28.734 1 28.95 148 ALA B O 1
ATOM 2434 N N . GLY B 1 149 ? -0.163 5.199 28 1 28.67 149 GLY B N 1
ATOM 2435 C CA . GLY B 1 149 ? 1.034 5.383 28.812 1 28.67 149 GLY B CA 1
ATOM 2436 C C . GLY B 1 149 ? 2.086 6.234 28.125 1 28.67 149 GLY B C 1
ATOM 2437 O O . GLY B 1 149 ? 3.252 6.23 28.531 1 28.67 149 GLY B O 1
ATOM 2438 N N . VAL B 1 150 ? 1.964 6.559 26.844 1 27.52 150 VAL B N 1
ATOM 2439 C CA . VAL B 1 150 ? 3.225 7.105 26.359 1 27.52 150 VAL B CA 1
ATOM 2440 C C . VAL B 1 150 ? 3.441 8.5 26.938 1 27.52 150 VAL B C 1
ATOM 2442 O O . VAL B 1 150 ? 2.6 9.391 26.766 1 27.52 150 VAL B O 1
ATOM 2445 N N . VAL B 1 151 ? 4.211 8.641 27.938 1 27.98 151 VAL B N 1
ATOM 2446 C CA . VAL B 1 151 ? 4.852 9.836 28.484 1 27.98 151 VAL B CA 1
ATOM 2447 C C . VAL B 1 151 ? 5.512 10.625 27.344 1 27.98 151 VAL B C 1
ATOM 2449 O O . VAL B 1 151 ? 5.957 10.047 26.359 1 27.98 151 VAL B O 1
ATOM 2452 N N . PRO B 1 152 ? 5.312 11.914 27.125 1 28.5 152 PRO B N 1
ATOM 2453 C CA . PRO B 1 152 ? 5.93 12.906 26.234 1 28.5 152 PRO B CA 1
ATOM 2454 C C . PRO B 1 152 ? 7.453 12.805 26.219 1 28.5 152 PRO B C 1
ATOM 2456 O O . PRO B 1 152 ? 8.102 12.961 27.25 1 28.5 152 PRO B O 1
ATOM 2459 N N . VAL B 1 153 ? 8.086 11.789 25.734 1 29 153 VAL B N 1
ATOM 2460 C CA . VAL B 1 153 ? 9.539 11.906 25.766 1 29 153 VAL B CA 1
ATOM 2461 C C . VAL B 1 153 ? 9.969 13.156 25 1 29 153 VAL B C 1
ATOM 2463 O O . VAL B 1 153 ? 9.523 13.391 23.875 1 29 153 VAL B O 1
ATOM 2466 N N . THR B 1 154 ? 10.328 14.281 25.609 1 28.62 154 THR B N 1
ATOM 2467 C CA . THR B 1 154 ? 11.008 15.516 25.234 1 28.62 154 THR B CA 1
ATOM 2468 C C . THR B 1 154 ? 12.273 15.219 24.438 1 28.62 154 THR B C 1
ATOM 2470 O O . THR B 1 154 ? 13.016 16.141 24.078 1 28.62 154 THR B O 1
ATOM 2473 N N . VAL B 1 155 ? 12.414 14.273 23.625 1 30.3 155 VAL B N 1
ATOM 2474 C CA . VAL B 1 155 ? 13.789 14.203 23.141 1 30.3 155 VAL B CA 1
ATOM 2475 C C . VAL B 1 155 ? 14.117 15.477 22.359 1 30.3 155 VAL B C 1
ATOM 2477 O O . VAL B 1 155 ? 13.344 15.898 21.484 1 30.3 155 VAL B O 1
ATOM 2480 N N . PRO B 1 156 ? 14.914 1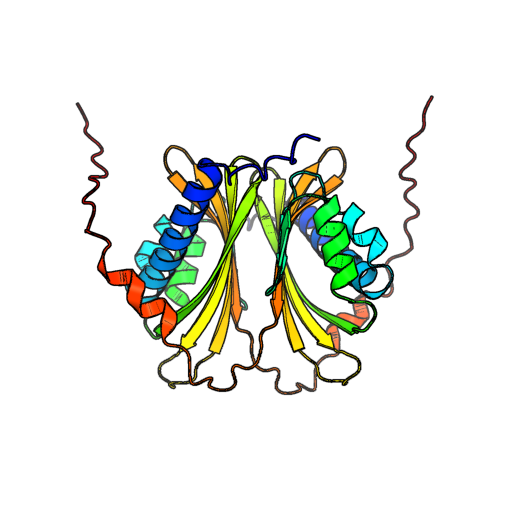6.359 22.859 1 30 156 PRO B N 1
ATOM 2481 C CA . PRO B 1 156 ? 15.602 17.484 22.203 1 30 156 PRO B CA 1
ATOM 2482 C C . PRO B 1 156 ? 16.266 17.078 20.891 1 30 156 PRO B C 1
ATOM 2484 O O . PRO B 1 156 ? 17.016 16.094 20.844 1 30 156 PRO B O 1
ATOM 2487 N N . LEU B 1 157 ? 15.734 16.984 19.828 1 31.17 157 LEU B N 1
ATOM 2488 C CA . LEU B 1 157 ? 16.578 17.031 18.641 1 31.17 157 LEU B CA 1
ATOM 2489 C C . LEU B 1 157 ? 17.562 18.172 18.703 1 31.17 157 LEU B C 1
ATOM 2491 O O . LEU B 1 157 ? 17.219 19.328 18.406 1 31.17 157 LEU B O 1
ATOM 2495 N N . THR B 1 158 ? 18.312 18.312 19.766 1 29.81 158 THR B N 1
ATOM 2496 C CA . THR B 1 158 ? 19.344 19.328 19.953 1 29.81 158 THR B CA 1
ATOM 2497 C C . THR B 1 158 ? 20.359 19.281 18.812 1 29.81 158 THR B C 1
ATOM 2499 O O . THR B 1 158 ? 21.031 18.266 18.609 1 29.81 158 THR B O 1
ATOM 2502 N N . LEU B 1 159 ? 20.203 19.969 17.688 1 29.53 159 LEU B N 1
ATOM 2503 C CA . LEU B 1 159 ? 21.281 20.484 16.859 1 29.53 159 LEU B CA 1
ATOM 2504 C C . LEU B 1 159 ? 22.203 21.391 17.672 1 29.53 159 LEU B C 1
ATOM 2506 O O . LEU B 1 159 ? 21.812 22.5 18.062 1 29.53 159 LEU B O 1
ATOM 2510 N N . ASP B 1 160 ? 22.875 20.875 18.719 1 25.86 160 ASP B N 1
ATOM 2511 C CA . ASP B 1 160 ? 23.906 21.625 19.422 1 25.86 160 ASP B CA 1
ATOM 2512 C C . ASP B 1 160 ? 25.016 22.062 18.469 1 25.86 160 ASP B C 1
ATOM 2514 O O . ASP B 1 160 ? 25.641 21.219 17.812 1 25.86 160 ASP B O 1
ATOM 2518 N N . PRO B 1 161 ? 24.938 23.266 17.828 1 30.72 161 PRO B N 1
ATOM 2519 C CA . PRO B 1 161 ? 26.219 23.859 17.422 1 30.72 161 PRO B CA 1
ATOM 2520 C C . PRO B 1 161 ? 27.188 24.031 18.594 1 30.72 161 PRO B C 1
ATOM 2522 O O . PRO B 1 161 ? 26.75 24.391 19.703 1 30.72 161 PRO B O 1
ATOM 2525 N N . ASP B 1 162 ? 28.297 23.344 18.766 1 22.39 162 ASP B N 1
ATOM 2526 C CA . ASP B 1 162 ? 29.453 24.125 19.219 1 22.39 162 ASP B CA 1
ATOM 2527 C C . ASP B 1 162 ? 29.688 25.312 18.281 1 22.39 162 ASP B C 1
ATOM 2529 O O . ASP B 1 162 ? 29.484 25.203 17.062 1 22.39 162 ASP B O 1
#

pLDDT: mean 76.76, std 25.45, range [22.39, 98.12]

Radius of gyration: 21.11 Å; Cα contacts (8 Å, |Δi|>4): 517; chains: 2; bounding box: 52×69×59 Å

Solvent-accessible surface area (backbone atoms only — not comparable to full-atom values): 18543 Å² total; per-residue (Å²): 136,79,71,78,70,77,73,68,81,54,69,66,56,52,50,51,43,54,50,50,52,53,47,54,52,50,50,53,50,30,33,31,73,40,37,87,56,48,40,73,44,40,38,73,78,14,33,37,40,41,89,90,42,77,24,60,23,33,69,44,36,34,55,50,51,49,69,66,48,40,63,56,34,48,77,45,81,73,48,78,47,72,40,72,41,76,87,77,14,39,38,36,42,37,33,30,35,41,25,42,87,83,68,52,75,37,42,32,40,36,38,38,35,34,37,66,46,94,95,44,65,32,40,33,33,34,40,44,45,70,57,68,77,72,62,90,65,88,76,72,65,72,76,68,70,72,65,72,72,74,71,83,75,72,78,73,85,71,83,73,77,130,136,79,72,79,68,78,72,68,82,55,69,68,56,53,49,51,42,55,48,48,52,53,47,56,53,51,51,52,50,31,35,31,73,40,37,88,57,51,39,72,44,40,39,72,78,15,33,38,40,40,88,92,42,76,25,60,22,32,69,44,34,36,54,49,52,49,68,68,47,41,61,56,35,49,77,44,79,72,46,78,47,72,41,72,41,74,87,76,14,38,38,37,40,36,32,29,35,41,24,43,86,82,69,52,74,36,42,34,40,37,37,38,35,34,36,67,46,96,94,44,67,33,39,35,33,35,40,42,45,71,58,68,76,73,63,87,65,88,79,72,66,74,77,67,70,69,67,71,73,76,69,83,77,71,77,71,82,68,82,72,76,130

Organism: NCBI:txid529605

Nearest PDB structures (foldseek):
  1gy5-assembly1_A  TM=9.555E-01  e=2.144E-08  Homo sapiens
  1gy6-assembly1_B  TM=9.412E-01  e=9.872E-08  Rattus norvegicus
  1jb5-assembly1_B  TM=9.440E-01  e=1.249E-07  Rattus norvegicus
  1jb2-assembly1_B  TM=9.415E-01  e=1.324E-07  Rattus norvegicus
  1ask-assembly1_B  TM=9.470E-01  e=3.388E-07  Rattus norvegicus

Sequence (324 aa):
MTMPSVSAPDPTSQRAKVMGITFAKQYHRLLSQQPQLVHKFYQGSSFLTHPDSDGTMTTEINNKIISFGYENYTIEIETVNIQDSYQASIFIQVTGCLTGTDNVPRKFMRSFFLTPHETGYFVQNSCFRCIEETKPSETSLALANVAAGVVPVTVPLTLDPDMTMPSVSAPDPTSQRAKVMGITFAKQYHRLLSQQPQLVHKFYQGSSFLTHPDSDGTMTTEINNKIISFGYENYTIEIETVNIQDSYQASIFIQVTGCLTGTDNVPRKFMRSFFLTPHETGYFVQNSCFRCIEETKPSETSLALANVAAGVVPVTVPLTLDPD